Protein AF-A0A354X6S2-F1 (afdb_monomer)

Solvent-accessible surface area (backbone atoms only — not comparable to full-atom values): 15994 Å² total; per-residue (Å²): 137,86,86,86,84,87,82,72,89,49,52,69,56,69,65,67,57,92,84,69,100,72,86,66,90,86,22,60,66,44,79,46,76,52,73,51,75,28,93,69,65,55,68,32,12,41,44,41,68,44,35,38,34,39,37,37,29,44,67,74,41,79,64,48,75,52,40,43,50,40,36,46,33,33,47,71,42,62,22,89,64,51,45,64,41,78,39,42,39,40,35,42,32,57,55,31,50,85,44,101,66,80,46,77,32,92,62,76,42,66,80,50,67,50,52,92,94,54,75,92,58,54,53,58,94,88,62,53,79,57,59,90,89,60,73,65,76,44,72,53,67,52,72,86,76,67,61,80,44,81,46,72,67,90,52,69,46,74,29,24,29,43,32,48,34,36,58,40,24,76,80,71,48,54,40,44,34,31,3,35,57,44,46,13,26,78,88,65,46,73,56,85,63,89,53,49,39,68,70,33,29,81,53,51,24,70,80,90,47,85,17,43,68,64,29,24,68,67,87,40,67,85,40,28,18,27,36,26,65,86,87,52,63,62,61,59,68,43,43,41,29,35,36,46,73,50,81,41,60,34,18,31,37,36,45,23,42,47,70,66,83,97,56,84,15,44,48,22,39,36,37,28,36,69,29,74,59,84,80,53,85

pLDDT: mean 96.13, std 5.68, range [52.44, 98.88]

Nearest PDB structures (foldseek):
  6eon-assembly1_A  TM=9.916E-01  e=3.155E-43  Bacteroides thetaiotaomicron VPI-5482
  3d3a-assembly1_A  TM=9.266E-01  e=1.545E-11  Bacteroides thetaiotaomicron VPI-5482
  4e8c-assembly1_B  TM=9.414E-01  e=7.426E-07  Streptococcus pneumoniae TIGR4
  8fa5-assembly2_A  TM=9.449E-01  e=6.663E-07  Xanthomonas campestris pv. campestris
  8h25-assembly1_C  TM=8.983E-01  e=4.203E-06  Lacticaseibacillus casei

Sequence (281 aa):
GWEVFSFPVDYAFSKNKDYRKEANPEGHPAYYRGTFKLDETGDTFLDMSRWSKGMIWVNGKAIGRYWHIGPQQALYVPGCWLKKGGNEVIVLDLGGPEETRLKGLREPILNVLSLKGSAYAHRKTGENLDLSAENPAHTGSFNAGNGWQHVKFGKTQVIRYFCLESLNTHGGDPYASIAELELSGEDGKPVSRQHWKVVYADSEETNDANNIASNVFDLQESTFWHTGYSTIAPPHPHQIVIDLGEDKAIGGFSYLPRPEPGKPGMIKDYKLYVKKSPFKL

Structure (mmCIF, N/CA/C/O backbone):
data_AF-A0A354X6S2-F1
#
_entry.id   AF-A0A354X6S2-F1
#
loop_
_atom_site.group_PDB
_atom_site.id
_atom_site.type_symbol
_atom_site.label_atom_id
_atom_site.label_alt_id
_atom_site.label_comp_id
_atom_site.label_asym_id
_atom_site.label_entity_id
_atom_site.label_seq_id
_atom_site.pdbx_PDB_ins_code
_atom_site.Cartn_x
_atom_site.Cartn_y
_atom_site.Cartn_z
_atom_site.occupancy
_atom_site.B_iso_or_equiv
_atom_site.auth_seq_id
_atom_site.auth_comp_id
_atom_site.auth_asym_id
_atom_site.auth_atom_id
_atom_site.pdbx_PDB_model_num
ATOM 1 N N . GLY A 1 1 ? -21.673 8.176 -29.950 1.00 85.69 1 GLY A N 1
ATOM 2 C CA . GLY A 1 1 ? -21.172 6.790 -30.041 1.00 85.69 1 GLY A CA 1
ATOM 3 C C . GLY A 1 1 ? -19.756 6.755 -29.514 1.00 85.69 1 GLY A C 1
ATOM 4 O O . GLY A 1 1 ? -19.152 7.816 -29.431 1.00 85.69 1 GLY A O 1
ATOM 5 N N . TRP A 1 2 ? -19.256 5.582 -29.138 1.00 95.69 2 TRP A N 1
ATOM 6 C CA . TRP A 1 2 ? -17.871 5.411 -28.692 1.00 95.69 2 TRP A CA 1
ATOM 7 C C . TRP A 1 2 ? -17.020 4.829 -29.817 1.00 95.69 2 TRP A C 1
ATOM 9 O O . TRP A 1 2 ? -17.462 3.904 -30.496 1.00 95.69 2 TRP A O 1
ATOM 19 N N . GLU A 1 3 ? -15.801 5.340 -29.964 1.00 97.44 3 GLU A N 1
ATOM 20 C CA . GLU A 1 3 ? -14.725 4.686 -30.710 1.00 97.44 3 GLU A CA 1
ATOM 21 C C . GLU A 1 3 ? -13.760 4.052 -29.705 1.00 97.44 3 GLU A C 1
ATOM 23 O O . GLU A 1 3 ? -13.425 4.662 -28.687 1.00 97.44 3 GLU A O 1
ATOM 28 N N . VAL A 1 4 ? -13.347 2.809 -29.954 1.00 97.62 4 VAL A N 1
ATOM 29 C CA . VAL A 1 4 ? -12.559 2.013 -29.004 1.00 97.62 4 VAL A CA 1
ATOM 30 C C . VAL A 1 4 ? -11.285 1.530 -29.683 1.00 97.62 4 VAL A C 1
ATOM 32 O O . VAL A 1 4 ? -11.342 0.856 -30.709 1.00 97.62 4 VAL A O 1
ATOM 35 N N . PHE A 1 5 ? -10.138 1.840 -29.078 1.00 97.38 5 PHE A N 1
ATOM 36 C CA . PHE A 1 5 ? -8.815 1.480 -29.587 1.00 97.38 5 PHE A CA 1
ATOM 37 C C . PHE A 1 5 ? -8.101 0.557 -28.599 1.00 97.38 5 PHE A C 1
ATOM 39 O O . PHE A 1 5 ? -7.871 0.921 -27.446 1.00 97.38 5 PHE A O 1
ATOM 46 N N . SER A 1 6 ? -7.728 -0.641 -29.047 1.00 96.88 6 SER A N 1
ATOM 47 C CA . SER A 1 6 ? -6.948 -1.579 -28.237 1.00 96.88 6 SER A CA 1
ATOM 48 C C . SER A 1 6 ? -5.452 -1.291 -28.352 1.00 96.88 6 SER A C 1
ATOM 50 O O . SER A 1 6 ? -4.905 -1.222 -29.450 1.00 96.88 6 SER A O 1
ATOM 52 N N . PHE A 1 7 ? -4.780 -1.191 -27.206 1.00 96.50 7 PHE A N 1
ATOM 53 C CA . PHE A 1 7 ? -3.324 -1.073 -27.101 1.00 96.50 7 PHE A CA 1
ATOM 54 C C . PHE A 1 7 ? -2.764 -2.346 -26.450 1.00 96.50 7 PHE A C 1
ATOM 56 O O . P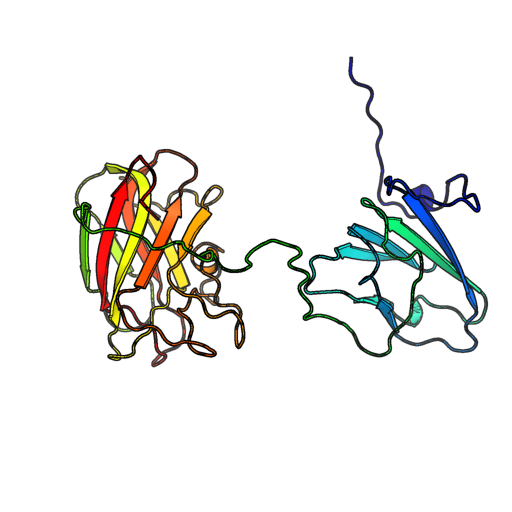HE A 1 7 ? -2.611 -2.387 -25.226 1.00 96.50 7 PHE A O 1
ATOM 63 N N . PRO A 1 8 ? -2.527 -3.419 -27.228 1.00 97.69 8 PRO A N 1
ATOM 64 C CA . PRO A 1 8 ? -2.007 -4.669 -26.691 1.00 97.69 8 PRO A CA 1
ATOM 65 C C . PRO A 1 8 ? -0.531 -4.536 -26.286 1.00 97.69 8 PRO A C 1
ATOM 67 O O . PRO A 1 8 ? 0.171 -3.615 -26.703 1.00 97.69 8 PRO A O 1
ATOM 70 N N . VAL A 1 9 ? -0.053 -5.476 -25.468 1.00 98.06 9 VAL A N 1
ATOM 71 C CA . VAL A 1 9 ? 1.307 -5.459 -24.887 1.00 98.06 9 VAL A CA 1
ATOM 72 C C . VAL A 1 9 ? 2.338 -6.228 -25.720 1.00 98.06 9 VAL A C 1
ATOM 74 O O . VAL A 1 9 ? 3.483 -6.414 -25.301 1.00 98.06 9 VAL A O 1
ATOM 77 N N . ASP A 1 10 ? 1.945 -6.702 -26.898 1.00 98.25 10 ASP A N 1
ATOM 78 C CA . ASP A 1 10 ? 2.821 -7.427 -27.804 1.00 98.25 10 ASP A CA 1
ATOM 79 C C . ASP A 1 10 ? 3.973 -6.542 -28.281 1.00 98.25 10 ASP A C 1
ATOM 81 O O . ASP A 1 10 ? 3.769 -5.442 -28.797 1.00 98.25 10 ASP A O 1
ATOM 85 N N . TYR A 1 11 ? 5.201 -7.062 -28.218 1.00 98.38 11 TYR A N 1
ATOM 86 C CA . TYR A 1 11 ? 6.363 -6.360 -28.767 1.00 98.38 11 TYR A CA 1
ATOM 87 C C . TYR A 1 11 ? 6.171 -6.000 -30.248 1.00 98.38 11 TYR A C 1
ATOM 89 O O . TYR A 1 11 ? 6.598 -4.932 -30.672 1.00 98.38 11 TYR A O 1
ATOM 97 N N . ALA A 1 12 ? 5.501 -6.851 -31.035 1.00 98.38 12 ALA A N 1
ATOM 98 C CA . ALA A 1 12 ? 5.204 -6.567 -32.439 1.00 98.38 12 ALA A CA 1
ATOM 99 C C . ALA A 1 12 ? 4.345 -5.303 -32.604 1.00 98.38 12 ALA A C 1
ATOM 101 O O . ALA A 1 12 ? 4.609 -4.502 -33.502 1.00 98.38 12 ALA A O 1
ATOM 102 N N . PHE A 1 13 ? 3.373 -5.087 -31.710 1.00 98.44 13 PHE A N 1
ATOM 103 C CA . PHE A 1 13 ? 2.582 -3.862 -31.687 1.00 98.44 13 PHE A CA 1
ATOM 104 C C . PHE A 1 13 ? 3.455 -2.666 -31.313 1.00 98.44 13 PHE A C 1
ATOM 106 O O . PHE A 1 13 ? 3.445 -1.669 -32.031 1.00 98.44 13 PHE A O 1
ATOM 113 N N . SER A 1 14 ? 4.248 -2.764 -30.243 1.00 97.69 14 SER A N 1
ATOM 114 C CA . SER A 1 14 ? 5.153 -1.688 -29.816 1.00 97.69 14 SER A CA 1
ATOM 115 C C . SER A 1 14 ? 6.162 -1.321 -30.907 1.00 97.69 14 SER A C 1
ATOM 117 O O . SER A 1 14 ? 6.380 -0.147 -31.164 1.00 97.69 14 SER A O 1
ATOM 119 N N . LYS A 1 15 ? 6.724 -2.314 -31.606 1.00 98.00 15 LYS A N 1
ATOM 120 C CA . LYS A 1 15 ? 7.699 -2.135 -32.689 1.00 98.00 15 LYS A CA 1
ATOM 121 C C . LYS A 1 15 ? 7.091 -1.518 -33.947 1.00 98.00 15 LYS A C 1
ATOM 123 O O . LYS A 1 15 ? 7.763 -0.745 -34.624 1.00 98.00 15 LYS A O 1
ATOM 128 N N . ASN A 1 16 ? 5.855 -1.880 -34.286 1.00 97.94 16 ASN A N 1
ATOM 129 C CA . ASN A 1 16 ? 5.168 -1.372 -35.469 1.00 97.94 16 ASN A CA 1
ATOM 130 C C . ASN A 1 16 ? 4.540 0.002 -35.180 1.00 97.94 16 ASN A C 1
ATOM 132 O O . ASN A 1 16 ? 3.330 0.134 -34.967 1.00 97.94 16 ASN A O 1
ATOM 136 N N . LYS A 1 17 ? 5.403 1.017 -35.104 1.00 97.25 17 LYS A N 1
ATOM 137 C CA . LYS A 1 17 ? 5.062 2.429 -34.917 1.00 97.25 17 LYS A CA 1
ATOM 138 C C . LYS A 1 17 ? 5.895 3.279 -35.870 1.00 97.25 17 LYS A C 1
ATOM 140 O O . LYS A 1 17 ? 7.012 2.908 -36.230 1.00 97.25 17 LYS A O 1
ATOM 145 N N .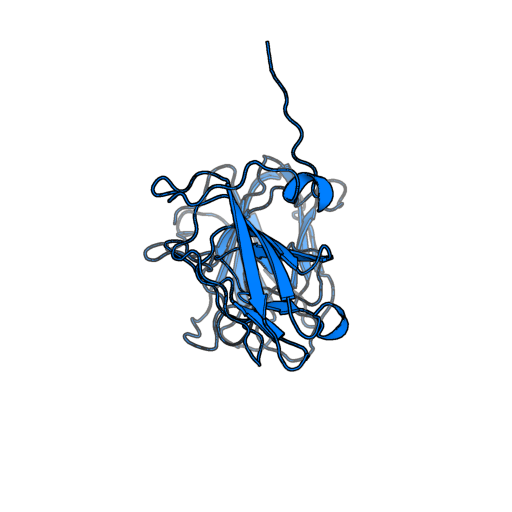 ASP A 1 18 ? 5.359 4.432 -36.244 1.00 97.25 18 ASP A N 1
ATOM 146 C CA . ASP A 1 18 ? 6.089 5.424 -37.029 1.00 97.25 18 ASP A CA 1
ATOM 147 C C . ASP A 1 18 ? 7.008 6.245 -36.111 1.00 97.25 18 ASP A C 1
ATOM 149 O O . ASP A 1 18 ? 6.651 7.318 -35.627 1.00 97.25 18 ASP A O 1
ATOM 153 N N . TYR A 1 19 ? 8.171 5.679 -35.782 1.00 97.56 19 TYR A N 1
ATOM 154 C CA . TYR A 1 19 ? 9.144 6.322 -34.901 1.00 97.56 19 TYR A CA 1
ATOM 155 C C . TYR A 1 19 ? 9.834 7.498 -35.587 1.00 97.56 19 TYR A C 1
ATOM 157 O O . TYR A 1 19 ? 10.489 7.338 -36.619 1.00 97.56 19 TYR A O 1
ATOM 165 N N . ARG A 1 20 ? 9.790 8.663 -34.939 1.00 96.12 20 ARG A N 1
ATOM 166 C CA . ARG A 1 20 ? 10.407 9.902 -35.420 1.00 96.12 20 ARG A CA 1
ATOM 167 C C . ARG A 1 20 ? 11.353 10.474 -34.370 1.00 96.12 20 ARG A C 1
ATOM 169 O O . ARG A 1 20 ? 11.206 10.225 -33.175 1.00 96.12 20 ARG A O 1
ATOM 176 N N . LYS A 1 21 ? 12.356 11.231 -34.821 1.00 95.00 21 LYS A N 1
ATOM 177 C CA . LYS A 1 21 ? 13.230 12.006 -33.929 1.00 95.00 21 LYS A CA 1
ATOM 178 C C . LYS A 1 21 ? 12.506 13.292 -33.545 1.00 95.00 21 LYS A C 1
ATOM 180 O O . LYS A 1 21 ? 12.686 14.314 -34.198 1.00 95.00 21 LYS A O 1
ATOM 185 N N . GLU A 1 22 ? 11.672 13.210 -32.521 1.00 91.88 22 GLU A N 1
ATOM 186 C CA . GLU A 1 22 ? 10.795 14.297 -32.095 1.00 91.88 22 GLU A CA 1
ATOM 187 C C . GLU A 1 22 ? 10.773 14.394 -30.566 1.00 91.88 22 GLU A C 1
ATOM 189 O O . GLU A 1 22 ? 10.899 13.385 -29.867 1.00 91.88 22 GLU A O 1
ATOM 194 N N . ALA A 1 23 ? 10.669 15.617 -30.048 1.00 90.00 23 ALA A N 1
ATOM 195 C CA . ALA A 1 23 ? 10.516 15.859 -28.619 1.00 90.00 23 ALA A CA 1
ATOM 196 C C . ALA A 1 23 ? 9.044 15.708 -28.208 1.00 90.00 23 ALA A C 1
ATOM 198 O O . ALA A 1 23 ? 8.147 15.995 -28.991 1.00 90.00 23 ALA A O 1
ATOM 199 N N . ASN A 1 24 ? 8.799 15.322 -26.957 1.00 92.56 24 ASN A N 1
ATOM 200 C CA .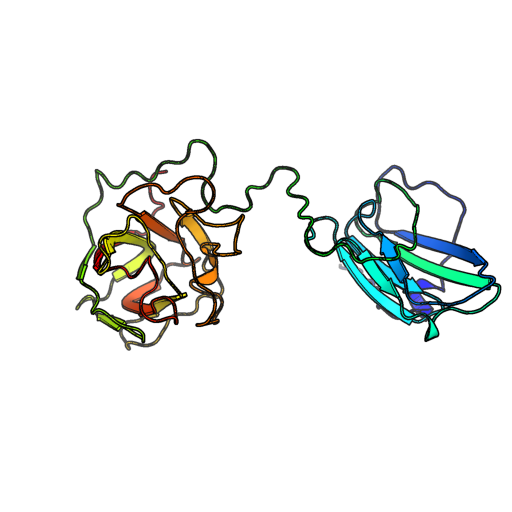 ASN A 1 24 ? 7.454 15.210 -26.385 1.00 92.56 24 ASN A CA 1
ATOM 201 C C . ASN A 1 24 ? 7.320 16.134 -25.157 1.00 92.56 24 ASN A C 1
ATOM 203 O O . ASN A 1 24 ? 7.266 15.642 -24.030 1.00 92.56 24 ASN A O 1
ATOM 207 N N . PRO A 1 25 ? 7.355 17.468 -25.343 1.0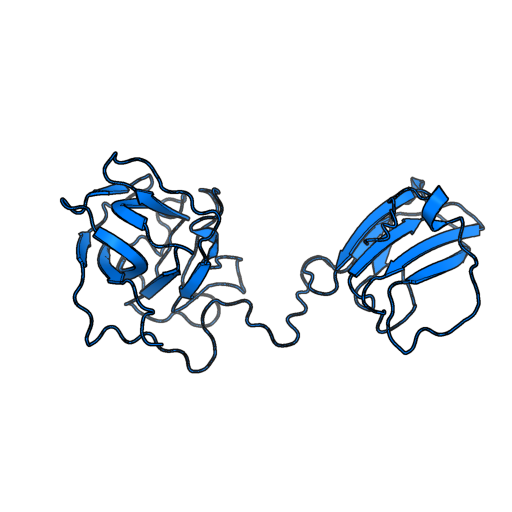0 89.62 25 PRO A N 1
ATOM 208 C CA . PRO A 1 25 ? 7.379 18.425 -24.233 1.00 89.62 25 PRO A CA 1
ATOM 209 C C . PRO A 1 25 ? 6.085 18.430 -23.409 1.00 89.62 25 PRO A C 1
ATOM 211 O O . PRO A 1 25 ? 6.106 18.820 -22.247 1.00 89.62 25 PRO A O 1
ATOM 214 N N . GLU A 1 26 ? 4.973 17.990 -23.999 1.00 92.12 26 GLU A N 1
ATOM 215 C CA . GLU A 1 26 ? 3.664 17.919 -23.340 1.00 92.12 26 GLU A CA 1
ATOM 216 C C . GLU A 1 26 ? 3.466 16.623 -22.535 1.00 92.12 26 GLU A C 1
ATOM 218 O O . GLU A 1 26 ? 2.476 16.493 -21.822 1.00 92.12 26 GLU A O 1
ATOM 223 N N . GLY A 1 27 ? 4.404 15.670 -22.614 1.00 91.75 27 GLY A N 1
ATOM 224 C CA . GLY A 1 27 ? 4.372 14.451 -21.803 1.00 91.75 27 GLY A CA 1
ATOM 225 C C . GLY A 1 27 ? 3.254 13.471 -22.172 1.00 91.75 27 GLY A C 1
ATOM 226 O O . GLY A 1 27 ? 2.809 12.700 -21.323 1.00 91.75 27 GLY A O 1
ATOM 227 N N . HIS A 1 28 ? 2.797 13.474 -23.428 1.00 95.50 28 HIS A N 1
ATOM 228 C CA . HIS A 1 28 ? 1.774 12.531 -23.895 1.00 95.50 28 HIS A CA 1
ATOM 229 C C . HIS A 1 28 ? 2.259 11.077 -23.820 1.00 95.50 28 HIS A C 1
ATOM 231 O O . HIS A 1 28 ? 3.460 10.835 -23.973 1.00 95.50 28 HIS A O 1
ATOM 237 N N . PRO A 1 29 ? 1.357 10.086 -23.673 1.00 97.75 29 PRO A N 1
ATOM 238 C CA . PRO A 1 29 ? 1.728 8.680 -23.775 1.00 97.75 29 PRO A CA 1
ATOM 239 C C . PRO A 1 29 ? 2.448 8.379 -25.097 1.00 97.75 29 PRO A C 1
ATOM 241 O O . PRO A 1 29 ? 1.897 8.607 -26.175 1.00 97.75 29 PRO A O 1
ATOM 244 N N . ALA A 1 30 ? 3.667 7.845 -25.028 1.00 97.56 30 ALA A N 1
ATOM 245 C CA . ALA A 1 30 ? 4.507 7.639 -26.205 1.00 97.56 30 ALA A CA 1
ATOM 246 C C . ALA A 1 30 ? 5.369 6.375 -26.113 1.00 97.56 30 ALA A C 1
ATOM 248 O O . ALA A 1 30 ? 5.742 5.906 -25.035 1.00 97.56 30 ALA A O 1
ATOM 249 N N . TYR A 1 31 ? 5.719 5.840 -27.286 1.00 98.44 31 TYR A N 1
ATOM 250 C CA . TYR A 1 31 ? 6.750 4.817 -27.421 1.00 98.44 31 TYR A CA 1
ATOM 251 C C . TYR A 1 31 ? 8.083 5.485 -27.762 1.00 98.44 31 TYR A C 1
ATOM 253 O O . TYR A 1 31 ? 8.216 6.131 -28.798 1.00 98.44 31 TYR A O 1
ATOM 261 N N . TYR A 1 32 ? 9.094 5.258 -26.935 1.00 98.38 32 TYR A N 1
ATOM 262 C CA . TYR A 1 32 ? 10.472 5.677 -27.160 1.00 98.38 32 TYR A CA 1
ATOM 263 C C . TYR A 1 32 ? 11.285 4.479 -27.642 1.00 98.38 32 TYR A C 1
ATOM 265 O O . TYR A 1 32 ? 11.146 3.382 -27.105 1.00 98.38 32 TYR A O 1
ATOM 273 N N . ARG A 1 33 ? 12.142 4.667 -28.649 1.00 98.25 33 ARG A N 1
ATOM 274 C CA . ARG A 1 33 ? 12.992 3.603 -29.200 1.00 98.25 33 ARG A CA 1
ATOM 275 C C . ARG A 1 33 ? 14.444 4.044 -29.258 1.00 98.25 33 ARG A C 1
ATOM 277 O O . ARG A 1 33 ? 14.749 5.137 -29.724 1.00 98.25 33 ARG A O 1
ATOM 284 N N . GLY A 1 34 ? 15.336 3.160 -28.827 1.00 97.38 34 GLY A N 1
ATOM 285 C CA . GLY A 1 34 ? 16.777 3.371 -28.852 1.00 97.38 34 GLY A CA 1
ATOM 286 C C . GLY A 1 34 ? 17.531 2.119 -29.278 1.00 97.38 34 GLY A C 1
ATOM 287 O O . GLY A 1 34 ? 17.027 0.999 -29.190 1.00 97.38 34 GLY A O 1
ATOM 288 N N . THR A 1 35 ? 18.767 2.312 -29.730 1.00 98.06 35 THR A N 1
ATOM 289 C CA . THR A 1 35 ? 19.702 1.222 -30.019 1.00 98.06 35 THR A CA 1
ATOM 290 C C . THR A 1 35 ? 21.056 1.516 -29.402 1.00 98.06 35 THR A C 1
ATOM 292 O O . THR A 1 35 ? 21.489 2.667 -29.399 1.00 98.06 35 THR A O 1
ATOM 295 N N . PHE A 1 36 ? 21.748 0.484 -28.935 1.00 97.88 36 PHE A N 1
ATOM 296 C CA . PHE A 1 36 ? 23.073 0.601 -28.326 1.00 97.88 36 PHE A CA 1
ATOM 297 C C . PHE A 1 36 ? 23.956 -0.584 -28.722 1.00 97.88 36 PHE A C 1
ATOM 299 O O . PHE A 1 36 ? 23.455 -1.616 -29.176 1.00 97.88 36 PHE A O 1
ATOM 306 N N . LYS A 1 37 ? 25.276 -0.426 -28.590 1.00 98.44 37 LYS A N 1
ATOM 307 C CA . LYS A 1 37 ? 26.251 -1.489 -28.862 1.00 98.44 37 LYS A CA 1
ATOM 308 C C . LYS A 1 37 ? 26.864 -2.003 -27.565 1.00 98.44 37 LYS A C 1
ATOM 310 O O . LYS A 1 37 ? 27.097 -1.214 -26.656 1.00 98.44 37 LYS A O 1
ATOM 315 N N . LEU A 1 38 ? 27.121 -3.305 -27.515 1.00 98.31 38 LEU A N 1
ATOM 316 C CA . LEU A 1 38 ? 27.831 -3.967 -26.424 1.00 98.31 38 LEU A CA 1
ATOM 317 C C . LEU A 1 38 ? 28.975 -4.815 -26.978 1.00 98.31 38 LEU A C 1
ATOM 319 O O . LEU A 1 38 ? 28.753 -5.617 -27.884 1.00 98.31 38 LEU A O 1
ATOM 323 N N . ASP A 1 39 ? 30.167 -4.692 -26.406 1.00 98.12 39 ASP A N 1
ATOM 324 C CA . ASP A 1 39 ? 31.293 -5.583 -26.727 1.00 98.12 39 ASP A CA 1
ATOM 325 C C . ASP A 1 39 ? 31.217 -6.889 -25.915 1.00 98.12 39 ASP A C 1
ATOM 327 O O . ASP A 1 39 ? 31.597 -7.968 -26.382 1.00 98.12 39 ASP A O 1
ATOM 331 N N . GLU A 1 40 ? 30.620 -6.805 -24.725 1.00 97.56 40 GLU A N 1
ATOM 332 C CA . GLU A 1 40 ? 30.393 -7.909 -23.800 1.00 97.56 40 GLU A CA 1
ATOM 333 C C . GLU A 1 40 ? 28.978 -7.857 -23.223 1.00 97.56 40 GLU A C 1
ATOM 335 O O . GLU A 1 40 ? 28.371 -6.794 -23.091 1.00 97.56 40 GLU A O 1
ATOM 340 N N . THR A 1 41 ? 28.440 -9.028 -22.895 1.00 98.12 41 THR A N 1
ATOM 341 C CA . THR A 1 41 ? 27.108 -9.180 -22.305 1.00 98.12 41 THR A CA 1
ATOM 342 C C . THR A 1 41 ? 27.231 -9.575 -20.846 1.00 98.12 41 THR A C 1
ATOM 344 O O . THR A 1 41 ? 28.089 -10.378 -20.488 1.00 98.12 41 THR A O 1
ATOM 347 N N . GLY A 1 42 ? 26.313 -9.084 -20.031 1.00 98.19 42 GLY A N 1
ATOM 348 C CA . GLY A 1 42 ? 26.168 -9.457 -18.635 1.00 98.19 42 GLY A CA 1
ATOM 349 C C . GLY A 1 42 ? 24.848 -8.924 -18.106 1.00 98.19 42 GLY A C 1
ATOM 350 O O . GLY A 1 42 ? 24.184 -8.126 -18.772 1.00 98.19 42 GLY A O 1
ATOM 351 N N . ASP A 1 43 ? 24.468 -9.392 -16.929 1.00 98.81 43 ASP A N 1
ATOM 352 C CA . ASP A 1 43 ? 23.295 -8.888 -16.230 1.00 98.81 43 ASP A CA 1
ATOM 353 C C . ASP A 1 43 ? 23.441 -7.392 -15.932 1.00 98.81 43 ASP A C 1
ATOM 355 O O . ASP A 1 43 ? 24.530 -6.890 -15.640 1.00 98.81 43 ASP A O 1
ATOM 359 N N . THR A 1 44 ? 22.330 -6.666 -16.010 1.00 98.75 44 THR A N 1
ATOM 360 C CA . THR A 1 44 ? 22.285 -5.242 -15.671 1.00 98.75 44 THR A CA 1
ATOM 361 C C . THR A 1 44 ? 20.916 -4.866 -15.122 1.00 98.75 44 THR A C 1
ATOM 363 O O . THR A 1 44 ? 19.959 -5.634 -15.219 1.00 98.75 44 THR A O 1
ATOM 366 N N . PHE A 1 45 ? 20.806 -3.665 -14.566 1.00 98.81 45 PHE A N 1
ATOM 367 C CA . PHE A 1 45 ? 19.541 -3.089 -14.131 1.00 98.81 45 PHE A CA 1
ATOM 368 C C . PHE A 1 45 ? 19.308 -1.773 -14.866 1.00 98.81 45 PHE A C 1
ATOM 370 O O . PHE A 1 45 ? 20.108 -0.850 -14.743 1.00 98.81 45 PHE A O 1
ATOM 377 N N . LEU A 1 46 ? 18.244 -1.673 -15.658 1.00 98.50 46 LEU A N 1
ATOM 378 C CA . LEU A 1 46 ? 17.899 -0.432 -16.345 1.00 98.50 46 LEU A CA 1
ATOM 379 C C . LEU A 1 46 ? 17.275 0.547 -15.358 1.00 98.50 46 LEU A C 1
ATOM 381 O O . LEU A 1 46 ? 16.225 0.260 -14.789 1.00 98.50 46 LEU A O 1
ATOM 385 N N . ASP A 1 47 ? 17.935 1.685 -15.171 1.00 98.19 47 ASP A N 1
ATOM 386 C CA . ASP A 1 47 ? 17.472 2.789 -14.335 1.00 98.19 47 ASP A CA 1
ATOM 387 C C . ASP A 1 47 ? 16.254 3.477 -14.967 1.00 98.19 47 ASP A C 1
ATOM 389 O O . ASP A 1 47 ? 16.346 4.055 -16.055 1.00 98.19 47 ASP A O 1
ATOM 393 N N . MET A 1 48 ? 15.120 3.400 -14.270 1.00 97.75 48 MET A N 1
ATOM 394 C CA . MET A 1 48 ? 13.836 3.974 -14.666 1.00 97.75 48 MET A CA 1
ATOM 395 C C . MET A 1 48 ? 13.458 5.196 -13.815 1.00 97.75 48 MET A C 1
ATOM 397 O O . MET A 1 48 ? 12.363 5.724 -13.986 1.00 97.75 48 MET A O 1
ATOM 401 N N . SER A 1 49 ? 14.341 5.676 -12.929 1.00 95.06 49 SER A N 1
ATOM 402 C CA . SER A 1 49 ? 14.044 6.744 -11.954 1.00 95.06 49 SER A CA 1
ATOM 403 C C . SER A 1 49 ? 13.668 8.095 -12.574 1.00 95.06 49 SER A C 1
ATOM 405 O O . SER A 1 49 ? 13.026 8.920 -11.928 1.00 95.06 49 SER A O 1
ATOM 407 N N . ARG A 1 50 ? 14.054 8.323 -13.836 1.00 94.88 50 ARG A N 1
ATOM 408 C CA . ARG A 1 50 ? 13.734 9.531 -14.620 1.00 94.88 50 ARG A CA 1
ATOM 409 C C . ARG A 1 50 ? 12.574 9.326 -15.599 1.00 94.88 50 ARG A C 1
ATOM 411 O O . ARG A 1 50 ? 12.258 10.232 -16.365 1.00 94.88 50 ARG A O 1
ATOM 418 N N . TRP A 1 51 ? 11.950 8.152 -15.592 1.00 96.62 51 TRP A N 1
ATOM 419 C CA . TRP A 1 51 ? 10.779 7.815 -16.406 1.00 96.62 51 TRP A CA 1
ATOM 420 C C . TRP A 1 51 ? 9.507 7.870 -15.557 1.00 96.62 51 TRP A C 1
ATOM 422 O O . TRP A 1 51 ? 9.588 7.836 -14.336 1.00 96.62 51 TRP A O 1
ATOM 432 N N . SER A 1 52 ? 8.321 7.952 -16.169 1.00 95.62 52 SER A N 1
ATOM 433 C CA . SER A 1 52 ? 7.071 8.153 -15.425 1.00 95.62 52 SER A CA 1
ATOM 434 C C . SER A 1 52 ? 6.432 6.834 -14.961 1.00 95.62 52 SER A C 1
ATOM 436 O O . SER A 1 52 ? 6.543 6.448 -13.797 1.00 95.62 52 SER A O 1
ATOM 438 N N . LYS A 1 53 ? 5.724 6.138 -15.848 1.00 97.44 53 LYS A N 1
ATOM 439 C CA . LYS A 1 53 ? 5.012 4.879 -15.622 1.00 97.44 53 LYS A CA 1
ATOM 440 C C . LYS A 1 53 ? 4.844 4.180 -16.955 1.00 97.44 53 LYS A C 1
ATOM 442 O O . LYS A 1 53 ? 4.388 4.795 -17.917 1.00 97.44 53 LYS A O 1
ATOM 447 N N . GLY A 1 54 ? 5.127 2.885 -17.003 1.00 98.31 54 GLY A N 1
ATOM 448 C CA . GLY A 1 54 ? 5.152 2.225 -18.294 1.00 98.31 54 GLY A CA 1
ATOM 449 C C . GLY A 1 54 ? 5.606 0.781 -18.288 1.00 98.31 54 GLY A C 1
ATOM 450 O O . GLY A 1 54 ? 5.504 0.077 -17.281 1.00 98.31 54 GLY A O 1
ATOM 451 N N . MET A 1 55 ? 6.088 0.345 -19.449 1.00 98.62 55 MET A N 1
ATOM 452 C CA . MET A 1 55 ? 6.719 -0.957 -19.654 1.00 98.62 55 MET A CA 1
ATOM 453 C C . MET A 1 55 ? 7.836 -0.869 -20.694 1.00 98.62 55 MET A C 1
ATOM 455 O O . MET A 1 55 ? 7.829 0.013 -21.553 1.00 98.62 55 MET A O 1
ATOM 459 N N . ILE A 1 56 ? 8.798 -1.783 -20.609 1.00 98.69 56 ILE A N 1
ATOM 460 C CA . ILE A 1 56 ? 10.001 -1.771 -21.445 1.00 98.69 56 ILE A CA 1
ATOM 461 C C . ILE A 1 56 ? 10.261 -3.133 -22.080 1.00 98.69 56 ILE A C 1
ATOM 463 O O . ILE A 1 56 ? 10.053 -4.182 -21.465 1.00 98.69 56 ILE A O 1
ATOM 467 N N . TRP A 1 57 ? 10.748 -3.101 -23.318 1.00 98.88 57 TRP A N 1
ATOM 468 C CA . TRP A 1 57 ? 11.229 -4.260 -24.052 1.00 98.88 57 TRP A CA 1
ATOM 469 C C . TRP A 1 57 ? 12.696 -4.080 -24.416 1.00 98.88 57 TRP A C 1
ATOM 471 O O . TRP A 1 57 ? 13.088 -3.025 -24.911 1.00 98.88 57 TRP A O 1
ATOM 481 N N . VAL A 1 58 ? 13.489 -5.136 -24.249 1.00 98.81 58 VAL A N 1
ATOM 482 C CA . VAL A 1 58 ? 14.886 -5.197 -24.699 1.00 98.81 58 VAL A CA 1
ATOM 483 C C . VAL A 1 58 ? 15.020 -6.366 -25.660 1.00 98.81 58 VAL A C 1
ATOM 485 O O . VAL A 1 58 ? 14.668 -7.494 -25.322 1.00 98.81 58 VAL A O 1
ATOM 488 N N . ASN A 1 59 ? 15.483 -6.105 -26.884 1.00 98.69 59 ASN A N 1
ATOM 489 C CA . ASN A 1 59 ? 15.620 -7.118 -27.940 1.00 98.69 59 ASN A CA 1
ATOM 490 C C . ASN A 1 59 ? 14.351 -7.976 -28.152 1.00 98.69 59 ASN A C 1
ATOM 492 O O . ASN A 1 59 ? 14.429 -9.179 -28.403 1.00 98.69 59 ASN A O 1
ATOM 496 N N . GLY A 1 60 ? 13.172 -7.362 -28.029 1.00 98.50 60 GLY A N 1
ATOM 497 C CA . GLY A 1 60 ? 11.878 -8.036 -28.159 1.00 98.50 60 GLY A CA 1
ATOM 498 C C . GLY A 1 60 ? 11.381 -8.776 -26.916 1.00 98.50 60 GLY A C 1
ATOM 499 O O . GLY A 1 60 ? 10.272 -9.305 -26.934 1.00 98.50 60 GLY A O 1
ATOM 500 N N . LYS A 1 61 ? 12.157 -8.808 -25.828 1.00 98.81 61 LYS A N 1
ATOM 501 C CA . LYS A 1 61 ? 11.759 -9.401 -24.546 1.00 98.81 61 LYS A CA 1
ATOM 502 C C . LYS A 1 61 ? 11.089 -8.347 -23.679 1.00 98.81 61 LYS A C 1
ATOM 504 O O . LYS A 1 61 ? 11.692 -7.309 -23.427 1.00 98.81 61 LYS A O 1
ATOM 509 N N . ALA A 1 62 ? 9.860 -8.606 -23.240 1.00 98.69 62 ALA A N 1
ATOM 510 C CA . ALA A 1 62 ? 9.172 -7.753 -22.276 1.00 98.69 62 ALA A CA 1
ATOM 511 C C . ALA A 1 62 ? 9.863 -7.890 -20.913 1.00 98.69 62 ALA A C 1
ATOM 513 O O . ALA A 1 62 ? 9.853 -8.970 -20.329 1.00 98.69 62 ALA A O 1
ATOM 514 N N . ILE A 1 63 ? 10.487 -6.815 -20.436 1.00 98.69 63 ILE A N 1
ATOM 515 C CA . ILE A 1 63 ? 11.244 -6.819 -19.179 1.00 98.69 63 ILE A CA 1
ATOM 516 C C . ILE A 1 63 ? 10.310 -6.668 -17.980 1.00 98.69 63 ILE A C 1
ATOM 518 O O . ILE A 1 63 ? 10.502 -7.315 -16.957 1.00 98.69 63 ILE A O 1
ATOM 522 N N . GLY A 1 64 ? 9.286 -5.822 -18.099 1.00 98.50 64 GLY A N 1
ATOM 523 C CA . GLY A 1 64 ? 8.337 -5.587 -17.018 1.00 98.50 64 GLY A CA 1
ATOM 524 C C . GLY A 1 64 ? 7.784 -4.171 -16.997 1.00 98.50 64 GLY A C 1
ATOM 525 O O . GLY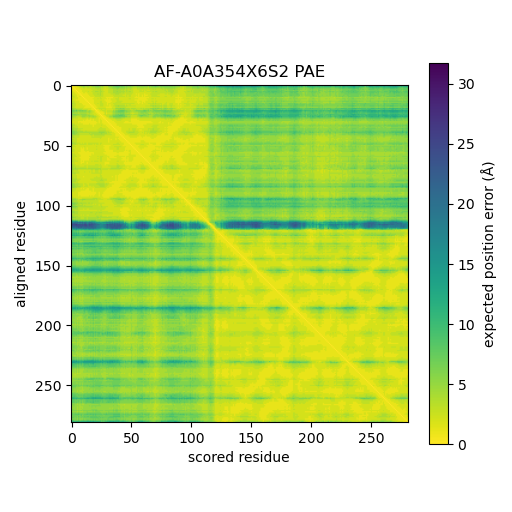 A 1 64 ? 7.986 -3.385 -17.928 1.00 98.50 64 GLY A O 1
ATOM 526 N N . ARG A 1 65 ? 7.055 -3.873 -15.919 1.00 98.62 65 ARG A N 1
ATOM 527 C CA . ARG A 1 65 ? 6.464 -2.561 -15.638 1.00 98.62 65 ARG A CA 1
ATOM 528 C C . ARG A 1 65 ? 7.404 -1.739 -14.766 1.00 98.62 65 ARG A C 1
ATOM 530 O O . ARG A 1 65 ? 8.083 -2.301 -13.918 1.00 98.62 65 ARG A O 1
ATOM 537 N N . TYR A 1 66 ? 7.373 -0.424 -14.921 1.00 98.00 66 TYR A N 1
ATOM 538 C CA . TYR A 1 66 ? 8.025 0.515 -14.006 1.00 98.00 66 TYR A CA 1
ATOM 539 C C . TYR A 1 66 ? 7.051 1.621 -13.604 1.00 98.00 66 TYR A C 1
ATOM 541 O O . TYR A 1 66 ? 6.077 1.898 -14.317 1.00 98.00 66 TYR A O 1
ATOM 549 N N . TRP A 1 67 ? 7.323 2.259 -12.468 1.00 96.06 67 TRP A N 1
ATOM 550 C CA . TRP A 1 67 ? 6.592 3.430 -12.005 1.00 96.06 67 TRP A CA 1
ATOM 551 C C . TRP A 1 67 ? 7.474 4.253 -11.061 1.00 96.06 67 TRP A C 1
ATOM 553 O O . TRP A 1 67 ? 7.969 3.723 -10.072 1.00 96.06 67 TRP A O 1
ATOM 563 N N . HIS A 1 68 ? 7.630 5.546 -11.343 1.00 92.75 68 HIS A N 1
ATOM 564 C CA . HIS A 1 68 ? 8.477 6.471 -10.584 1.00 92.75 68 HIS A CA 1
ATOM 565 C C . HIS A 1 68 ? 8.175 6.541 -9.081 1.00 92.75 68 HIS A C 1
ATOM 567 O O . HIS A 1 68 ? 9.048 6.941 -8.315 1.00 92.75 68 HIS A O 1
ATOM 573 N N . ILE A 1 69 ? 6.968 6.163 -8.639 1.00 91.56 69 ILE A N 1
ATOM 574 C CA . ILE A 1 69 ? 6.608 6.170 -7.212 1.00 91.56 69 ILE A CA 1
ATOM 575 C C . ILE A 1 69 ? 7.431 5.163 -6.396 1.00 91.56 69 ILE A C 1
ATOM 577 O O . ILE A 1 69 ? 7.608 5.365 -5.198 1.00 91.56 69 ILE A O 1
ATOM 581 N N . GLY A 1 70 ? 7.990 4.129 -7.036 1.00 92.75 70 GLY A N 1
ATOM 582 C CA . GLY A 1 70 ? 8.817 3.119 -6.383 1.00 92.75 70 GLY A CA 1
ATOM 583 C C . GLY A 1 70 ? 8.019 2.031 -5.643 1.00 92.75 70 GLY A C 1
ATOM 584 O O . GLY A 1 70 ? 6.842 1.821 -5.944 1.00 92.75 70 GLY A O 1
ATOM 585 N N . PRO A 1 71 ? 8.660 1.292 -4.712 1.00 94.06 71 PRO A N 1
ATOM 586 C CA . PRO A 1 71 ? 10.041 1.486 -4.245 1.00 94.06 71 PRO A CA 1
ATOM 587 C C . PRO A 1 71 ? 11.107 0.998 -5.248 1.00 94.06 71 PRO A C 1
ATOM 589 O O . PRO A 1 71 ? 12.266 1.408 -5.181 1.00 94.06 71 PRO A O 1
ATOM 592 N N . GLN A 1 72 ? 10.716 0.165 -6.216 1.00 97.75 72 GLN A N 1
ATOM 593 C CA . GLN A 1 72 ? 11.582 -0.276 -7.306 1.00 97.75 72 GLN A CA 1
ATOM 594 C C . GLN A 1 72 ? 11.788 0.835 -8.343 1.00 97.75 72 GLN A C 1
ATOM 596 O O . GLN A 1 72 ? 10.828 1.312 -8.941 1.00 97.75 72 GLN A O 1
ATOM 601 N N . GLN A 1 73 ? 13.048 1.182 -8.613 1.00 97.62 73 GLN A N 1
ATOM 602 C CA . GLN A 1 73 ? 13.441 2.186 -9.612 1.00 97.62 73 GLN A CA 1
ATOM 603 C C . GLN A 1 73 ? 14.317 1.620 -10.736 1.00 97.62 73 GLN A C 1
ATOM 605 O O . GLN A 1 73 ? 14.552 2.308 -11.725 1.00 97.62 73 GLN A O 1
ATOM 610 N N . ALA A 1 74 ? 14.793 0.375 -10.621 1.00 98.25 74 ALA A N 1
ATOM 611 C CA . ALA A 1 74 ? 15.571 -0.272 -11.673 1.00 98.25 74 ALA A CA 1
ATOM 612 C C . ALA A 1 74 ? 14.996 -1.642 -12.062 1.00 98.25 74 ALA A C 1
ATOM 614 O O . ALA A 1 74 ? 14.576 -2.429 -11.209 1.00 98.25 74 ALA A O 1
ATOM 615 N N . LEU A 1 75 ? 14.986 -1.936 -13.363 1.00 98.75 75 LEU A N 1
ATOM 616 C CA . LEU A 1 75 ? 14.486 -3.194 -13.915 1.00 98.75 75 LEU A CA 1
ATOM 617 C C . LEU A 1 75 ? 15.630 -4.129 -14.288 1.00 98.75 75 LEU A C 1
ATOM 619 O O . LEU A 1 75 ? 16.488 -3.771 -15.091 1.00 98.75 75 LEU A O 1
ATOM 623 N N . TYR A 1 76 ? 15.619 -5.341 -13.738 1.00 98.81 76 TYR A N 1
ATOM 624 C CA . TYR A 1 76 ? 16.589 -6.379 -14.074 1.00 98.81 76 TYR A CA 1
ATOM 625 C C . TYR A 1 76 ? 16.481 -6.785 -15.549 1.00 98.81 76 TYR A C 1
ATOM 627 O O . TYR A 1 76 ? 15.402 -7.115 -16.038 1.00 98.81 76 TYR A O 1
ATOM 635 N N . VAL A 1 77 ? 17.615 -6.781 -16.246 1.00 98.75 77 VAL A N 1
ATOM 636 C CA . VAL A 1 77 ? 17.757 -7.268 -17.617 1.00 98.75 77 VAL A CA 1
ATOM 637 C C . VAL A 1 77 ? 18.764 -8.417 -17.610 1.00 98.75 77 VAL A C 1
ATOM 639 O O . VAL A 1 77 ? 19.959 -8.172 -17.418 1.00 98.75 77 VAL A O 1
ATOM 642 N N . PRO A 1 78 ? 18.304 -9.659 -17.849 1.00 98.75 78 PRO A N 1
ATOM 643 C CA . PRO A 1 78 ? 19.187 -10.809 -17.962 1.00 98.75 78 PRO A CA 1
ATOM 644 C C . PRO A 1 78 ? 20.186 -10.633 -19.107 1.00 98.75 78 PRO A C 1
ATOM 646 O O . PRO A 1 78 ? 19.806 -10.333 -20.244 1.00 98.75 78 PRO A O 1
ATOM 649 N N . GLY A 1 79 ? 21.461 -10.902 -18.847 1.00 98.56 79 GLY A N 1
ATOM 650 C CA . GLY A 1 79 ? 22.530 -10.822 -19.837 1.00 98.56 79 GLY A CA 1
ATOM 651 C C . GLY A 1 79 ? 22.312 -11.764 -21.020 1.00 98.56 79 GLY A C 1
ATOM 652 O O . GLY A 1 79 ? 22.695 -11.439 -22.140 1.00 98.56 79 GLY A O 1
ATOM 653 N N . CYS A 1 80 ? 21.611 -12.885 -20.813 1.00 98.38 80 CYS A N 1
ATOM 654 C CA . CYS A 1 80 ? 21.233 -13.821 -21.875 1.00 98.38 80 CYS A CA 1
ATOM 655 C C . CYS A 1 80 ? 20.204 -13.254 -22.874 1.00 98.38 80 CYS A C 1
ATOM 657 O O . CYS A 1 80 ? 19.989 -13.843 -23.934 1.00 98.38 80 CYS A O 1
ATOM 659 N N . TRP A 1 81 ? 19.562 -12.121 -22.564 1.00 98.69 81 TRP A N 1
ATOM 660 C CA . TRP A 1 81 ? 18.685 -11.388 -23.488 1.00 98.69 81 TRP A CA 1
ATOM 661 C C . TRP A 1 81 ? 19.399 -10.233 -24.197 1.00 98.69 81 TRP A C 1
ATOM 663 O O . TRP A 1 81 ? 18.833 -9.622 -25.109 1.00 98.69 81 TRP A O 1
ATOM 673 N N . LEU A 1 82 ? 20.644 -9.950 -23.815 1.00 98.75 82 LEU A N 1
ATOM 674 C CA . LEU A 1 82 ? 21.533 -9.023 -24.497 1.00 98.75 82 LEU A CA 1
ATOM 675 C C . LEU A 1 82 ? 22.385 -9.762 -25.529 1.00 98.75 82 LEU A C 1
ATOM 677 O O . LEU A 1 82 ? 22.547 -10.981 -25.500 1.00 98.75 82 LEU A O 1
ATOM 681 N N . LYS A 1 83 ? 22.923 -9.007 -26.484 1.00 98.44 83 LYS A N 1
ATOM 682 C CA . LYS A 1 83 ? 23.768 -9.532 -27.559 1.00 98.44 83 LYS A CA 1
ATOM 683 C C . LYS A 1 83 ? 25.037 -8.702 -27.662 1.00 98.44 83 LYS A C 1
ATOM 685 O O . LYS A 1 83 ? 24.983 -7.484 -27.496 1.00 98.44 83 LYS A O 1
ATOM 690 N N . LYS A 1 84 ? 26.153 -9.334 -28.031 1.00 98.31 84 LYS A N 1
ATOM 691 C CA . LYS A 1 84 ? 27.304 -8.593 -28.563 1.00 98.31 84 LYS A CA 1
ATOM 692 C C . LYS A 1 84 ? 26.886 -7.861 -29.844 1.00 98.31 84 LYS A C 1
ATOM 694 O O . LYS A 1 84 ? 26.105 -8.384 -30.641 1.00 98.31 84 LYS A O 1
ATOM 699 N N . GLY A 1 85 ? 27.385 -6.650 -30.045 1.00 98.38 85 GLY A N 1
ATOM 700 C CA . GLY A 1 85 ? 26.959 -5.763 -31.121 1.00 98.38 85 GLY A CA 1
ATOM 701 C C . GLY A 1 85 ? 25.637 -5.053 -30.812 1.00 98.38 85 GLY A C 1
ATOM 702 O O . GLY A 1 85 ? 25.445 -4.536 -29.715 1.00 98.38 85 GLY A O 1
ATOM 703 N N . GLY A 1 86 ? 24.755 -4.952 -31.811 1.00 98.44 86 GLY A N 1
ATOM 704 C CA . GLY A 1 86 ? 23.553 -4.115 -31.756 1.00 98.44 86 GLY A CA 1
ATOM 705 C C . GLY A 1 86 ? 22.418 -4.685 -30.898 1.00 98.44 86 GLY A C 1
ATOM 706 O O . GLY A 1 86 ? 21.940 -5.801 -31.125 1.00 98.44 86 GLY A O 1
ATOM 707 N N . ASN A 1 87 ? 21.933 -3.863 -29.972 1.00 98.81 87 ASN A N 1
ATOM 708 C CA . ASN A 1 87 ? 20.776 -4.113 -29.123 1.00 98.81 87 ASN A CA 1
ATOM 709 C C . ASN A 1 87 ? 19.711 -3.036 -29.347 1.00 98.81 87 ASN A C 1
ATOM 711 O O . ASN A 1 87 ? 20.028 -1.905 -29.721 1.00 98.81 87 ASN A O 1
ATOM 715 N N . GLU A 1 88 ? 18.453 -3.388 -29.106 1.00 98.75 88 GLU A N 1
ATOM 716 C CA . GLU A 1 88 ? 17.305 -2.485 -29.184 1.00 98.75 88 GLU A CA 1
ATOM 717 C C . GLU A 1 88 ? 16.613 -2.390 -27.828 1.00 98.75 88 GLU A C 1
ATOM 719 O O . GLU A 1 88 ? 16.469 -3.392 -27.124 1.00 98.75 88 GLU A O 1
ATOM 724 N N . VAL A 1 89 ? 16.130 -1.193 -27.516 1.00 98.62 89 VAL A N 1
ATOM 725 C CA . VAL A 1 89 ? 15.209 -0.943 -26.416 1.00 98.62 89 VAL A CA 1
ATOM 726 C C . VAL A 1 89 ? 13.989 -0.172 -26.914 1.00 98.62 89 VAL A C 1
ATOM 728 O O . VAL A 1 89 ? 14.120 0.755 -27.717 1.00 98.62 89 VAL A O 1
ATOM 731 N N . ILE A 1 90 ? 12.807 -0.562 -26.440 1.00 98.81 90 ILE A N 1
ATOM 732 C CA . ILE A 1 90 ? 11.556 0.176 -26.626 1.00 98.81 90 ILE A CA 1
ATOM 733 C C . ILE A 1 90 ? 10.941 0.415 -25.251 1.00 98.81 90 ILE A C 1
ATOM 735 O O . ILE A 1 90 ? 10.809 -0.526 -24.476 1.00 98.81 90 ILE A O 1
ATOM 739 N N . VAL A 1 91 ? 10.538 1.648 -24.964 1.00 98.69 91 VAL A N 1
ATOM 740 C CA . VAL A 1 91 ? 9.850 2.031 -23.727 1.00 98.69 91 VAL A CA 1
ATOM 741 C C . VAL A 1 91 ? 8.487 2.599 -24.088 1.00 98.69 91 VAL A C 1
ATOM 743 O O . VAL A 1 91 ? 8.415 3.532 -24.879 1.00 98.69 91 VAL A O 1
ATOM 746 N N . LEU A 1 92 ? 7.415 2.053 -23.525 1.00 98.62 92 LEU A N 1
ATOM 747 C CA . LEU A 1 92 ? 6.124 2.735 -23.467 1.00 98.62 92 LEU A CA 1
ATOM 748 C C . LEU A 1 92 ? 6.097 3.545 -22.177 1.00 98.62 92 LEU A C 1
ATOM 750 O O . LEU A 1 92 ? 6.095 2.933 -21.113 1.00 98.62 92 LEU A O 1
ATOM 754 N N . ASP A 1 93 ? 6.036 4.870 -22.276 1.00 98.44 93 ASP A N 1
ATOM 755 C CA . ASP A 1 93 ? 5.910 5.781 -21.137 1.00 98.44 93 ASP A CA 1
ATOM 756 C C . ASP A 1 93 ? 4.581 6.541 -21.220 1.00 98.44 93 ASP A C 1
ATOM 758 O O . ASP A 1 93 ? 4.210 7.024 -22.289 1.00 98.44 93 ASP A O 1
ATOM 762 N N . LEU A 1 94 ? 3.831 6.586 -20.116 1.00 97.50 94 LEU A N 1
ATOM 763 C CA . LEU A 1 94 ? 2.442 7.063 -20.096 1.00 97.50 94 LEU A CA 1
ATOM 764 C C . LEU A 1 94 ? 2.265 8.497 -19.583 1.00 97.50 94 LEU A C 1
ATOM 766 O O . LEU A 1 94 ? 1.176 9.041 -19.727 1.00 97.50 94 LEU A O 1
ATOM 770 N N . GLY A 1 95 ? 3.277 9.075 -18.940 1.00 93.56 95 GLY A N 1
ATOM 771 C CA . GLY A 1 95 ? 3.185 10.378 -18.272 1.00 93.56 95 GLY A CA 1
ATOM 772 C C . GLY A 1 95 ? 4.305 11.354 -18.622 1.00 93.56 95 GLY A C 1
ATOM 773 O O . GLY A 1 95 ? 4.416 12.380 -17.961 1.00 93.56 95 GLY A O 1
ATOM 774 N N . GLY A 1 96 ? 5.138 11.026 -19.612 1.00 93.25 96 GLY A N 1
ATOM 775 C CA . GLY A 1 96 ? 6.302 11.811 -20.004 1.00 93.25 96 GLY A CA 1
ATOM 776 C C . GLY A 1 96 ? 7.489 11.600 -19.053 1.00 93.25 96 GLY A C 1
ATOM 777 O O . GLY A 1 96 ? 7.370 11.854 -17.853 1.00 93.25 96 GLY A O 1
ATOM 778 N N . PRO A 1 97 ? 8.658 11.151 -19.540 1.00 94.00 97 PRO A N 1
ATOM 779 C CA . PRO A 1 97 ? 9.844 11.046 -18.699 1.00 94.00 97 PRO A CA 1
ATOM 780 C C . PRO A 1 97 ? 10.442 12.434 -18.410 1.00 94.00 97 PRO A C 1
ATOM 782 O O . PRO A 1 97 ? 10.395 13.326 -19.255 1.00 94.00 97 PRO A O 1
ATOM 785 N N . GLU A 1 98 ? 11.079 12.594 -17.246 1.00 93.00 98 GLU A N 1
ATOM 786 C CA . GLU A 1 98 ? 11.915 13.765 -16.936 1.00 93.00 98 GLU A CA 1
ATOM 787 C C . GLU A 1 98 ? 13.130 13.827 -17.877 1.00 93.00 98 GLU A C 1
ATOM 789 O O . GLU A 1 98 ? 13.548 14.903 -18.299 1.00 93.00 98 GLU A O 1
ATOM 794 N N . GLU A 1 99 ? 13.681 12.661 -18.235 1.00 92.69 99 GLU A N 1
ATOM 795 C CA . GLU A 1 99 ? 14.766 12.519 -19.205 1.00 92.69 99 GLU A CA 1
ATOM 796 C C . GLU A 1 99 ? 14.559 11.274 -20.077 1.00 92.69 99 GLU A C 1
ATOM 798 O O . GLU A 1 99 ? 14.385 10.165 -19.575 1.00 92.69 99 GLU A O 1
ATOM 803 N N . THR A 1 100 ? 14.677 11.410 -21.401 1.00 94.25 100 THR A N 1
ATOM 804 C CA . THR A 1 100 ? 14.613 10.279 -22.347 1.00 94.25 100 THR A CA 1
ATOM 805 C C . THR A 1 100 ? 15.955 9.548 -22.438 1.00 94.25 100 THR A C 1
ATOM 807 O O . THR A 1 100 ? 16.559 9.438 -23.510 1.00 94.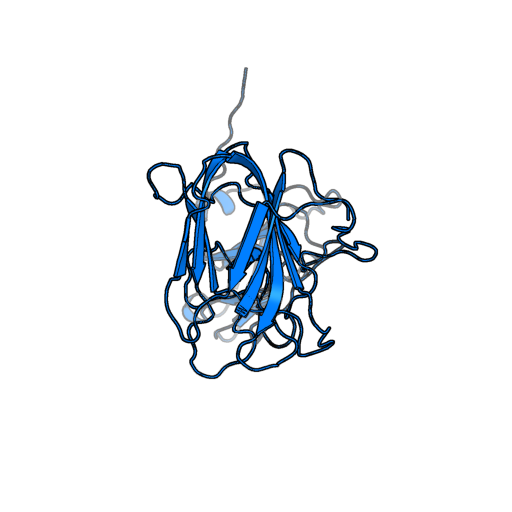25 100 THR A O 1
ATOM 810 N N . ARG A 1 101 ? 16.465 9.083 -21.296 1.00 94.81 101 ARG A N 1
ATOM 811 C CA . ARG A 1 101 ? 17.751 8.393 -21.176 1.00 94.81 101 ARG A CA 1
ATOM 812 C C . ARG A 1 101 ? 17.589 7.127 -20.348 1.00 94.81 101 ARG A C 1
ATOM 814 O O . ARG A 1 101 ? 16.935 7.128 -19.313 1.00 94.81 101 ARG A O 1
ATOM 821 N N . LEU A 1 102 ? 18.232 6.053 -20.796 1.00 95.19 102 LEU A N 1
ATOM 822 C CA . LEU A 1 102 ? 18.383 4.825 -20.023 1.00 95.19 102 LEU A CA 1
ATOM 823 C C . LEU A 1 102 ? 19.851 4.604 -19.685 1.00 95.19 102 LEU A C 1
ATOM 825 O O . LEU A 1 102 ? 20.746 4.928 -20.472 1.00 95.19 102 LEU A O 1
ATOM 829 N N . LYS A 1 103 ? 20.085 4.021 -18.514 1.00 96.75 103 LYS A N 1
ATOM 830 C CA . LYS A 1 103 ? 21.406 3.618 -18.045 1.00 96.75 103 LYS A CA 1
ATOM 831 C C . LYS A 1 103 ? 21.312 2.214 -17.458 1.00 96.75 103 LYS A C 1
ATOM 833 O O . LYS A 1 103 ? 20.439 1.953 -16.640 1.00 96.75 103 LYS A O 1
ATOM 838 N N . GLY A 1 104 ? 22.221 1.334 -17.870 1.00 97.94 104 GLY A N 1
ATOM 839 C CA . GLY A 1 104 ? 22.446 0.061 -17.193 1.00 97.94 104 GLY A CA 1
ATOM 840 C C . GLY A 1 104 ? 23.276 0.272 -15.928 1.00 97.94 104 GLY A C 1
ATOM 841 O O . GLY A 1 104 ? 24.334 0.905 -15.967 1.00 97.94 104 GLY A O 1
ATOM 842 N N . LEU A 1 105 ? 22.786 -0.237 -14.807 1.00 98.56 105 LEU A N 1
ATOM 843 C CA . LEU A 1 105 ? 23.445 -0.256 -13.509 1.00 98.56 105 LEU A CA 1
ATOM 844 C C . LEU A 1 105 ? 23.986 -1.659 -13.217 1.00 98.56 105 LEU A C 1
ATOM 846 O O . LEU A 1 105 ? 23.549 -2.648 -13.813 1.00 98.56 105 LEU A O 1
ATOM 850 N N . ARG A 1 106 ? 24.948 -1.734 -12.293 1.00 98.25 106 ARG A N 1
ATOM 851 C CA . ARG A 1 106 ? 25.482 -3.005 -11.776 1.00 98.25 106 ARG A CA 1
ATOM 852 C C . ARG A 1 106 ? 24.690 -3.546 -10.588 1.00 98.25 106 ARG A C 1
ATOM 854 O O . ARG A 1 106 ? 24.756 -4.736 -10.318 1.00 98.25 106 ARG A O 1
ATOM 861 N N . GLU A 1 107 ? 23.935 -2.685 -9.920 1.00 98.31 107 GLU A N 1
ATOM 862 C CA . GLU A 1 107 ? 23.129 -3.013 -8.747 1.00 98.31 107 GLU A CA 1
ATOM 863 C C . GLU A 1 107 ? 21.695 -2.512 -8.956 1.00 98.31 107 GLU A C 1
ATOM 865 O O . GLU A 1 107 ? 21.494 -1.523 -9.676 1.00 98.31 107 GLU A O 1
ATOM 870 N N . PRO A 1 108 ? 20.693 -3.188 -8.371 1.00 98.38 108 PRO A N 1
ATOM 871 C CA . PRO A 1 108 ? 19.315 -2.738 -8.446 1.00 98.38 108 PRO A CA 1
ATOM 872 C C . PRO A 1 108 ? 19.072 -1.537 -7.524 1.00 98.38 108 PRO A C 1
ATOM 874 O O . PRO A 1 108 ? 19.796 -1.306 -6.561 1.00 98.38 108 PRO A O 1
ATOM 877 N N . ILE A 1 109 ? 17.976 -0.823 -7.776 1.00 98.00 109 ILE A N 1
ATOM 878 C CA . ILE A 1 109 ? 17.424 0.180 -6.860 1.00 98.00 109 ILE A CA 1
ATOM 879 C C . ILE A 1 109 ? 16.016 -0.293 -6.493 1.00 98.00 109 ILE A C 1
ATOM 881 O O . ILE A 1 109 ? 15.124 -0.269 -7.345 1.00 98.00 109 ILE A O 1
ATOM 885 N N . LEU A 1 110 ? 15.834 -0.780 -5.261 1.00 97.00 110 LEU A N 1
ATOM 886 C CA . LEU A 1 110 ? 14.601 -1.451 -4.805 1.00 97.00 110 LEU A CA 1
ATOM 887 C C . LEU A 1 110 ? 13.892 -0.742 -3.643 1.00 97.00 110 LEU A C 1
ATOM 889 O O . LEU A 1 110 ? 12.844 -1.205 -3.209 1.00 97.00 110 LEU A O 1
ATOM 893 N N . ASN A 1 111 ? 14.469 0.339 -3.122 1.00 93.25 111 ASN A N 1
ATOM 894 C CA . ASN A 1 111 ? 14.115 0.942 -1.836 1.00 93.25 111 ASN A CA 1
ATOM 895 C C . ASN A 1 111 ? 13.988 2.476 -1.899 1.00 93.25 111 ASN A C 1
ATOM 897 O O . ASN A 1 111 ? 14.228 3.154 -0.905 1.00 93.25 111 ASN A O 1
ATOM 901 N N . VAL A 1 112 ? 13.633 3.038 -3.060 1.00 92.44 112 VAL A N 1
ATOM 902 C CA . VAL A 1 112 ? 13.462 4.490 -3.232 1.00 92.44 112 VAL A CA 1
ATOM 903 C C . VAL A 1 112 ? 12.008 4.798 -3.570 1.00 92.44 112 VAL A C 1
ATOM 905 O O . VAL A 1 112 ? 11.563 4.593 -4.702 1.00 92.44 112 VAL A O 1
ATOM 908 N N . LEU A 1 113 ? 11.274 5.308 -2.582 1.00 89.25 113 LEU A N 1
ATOM 909 C CA . LEU A 1 113 ? 9.924 5.839 -2.756 1.00 89.25 113 LEU A CA 1
ATOM 910 C C . LEU A 1 113 ? 9.988 7.309 -3.181 1.00 89.25 113 LEU A C 1
ATOM 912 O O . LEU A 1 113 ? 10.666 8.119 -2.549 1.00 89.25 113 LEU A O 1
ATOM 916 N N . SER A 1 114 ? 9.253 7.669 -4.231 1.00 84.44 114 SER A N 1
ATOM 917 C CA . SER A 1 114 ? 9.086 9.064 -4.646 1.00 84.44 114 SER A CA 1
ATOM 918 C C . SER A 1 114 ? 7.707 9.543 -4.230 1.00 84.44 114 SER A C 1
ATOM 920 O O . SER A 1 114 ? 6.713 9.297 -4.908 1.00 84.44 114 SER A O 1
ATOM 922 N N . LEU A 1 115 ? 7.643 10.217 -3.084 1.00 69.75 115 LEU A N 1
ATOM 923 C CA . LEU A 1 115 ? 6.371 10.599 -2.481 1.00 69.75 115 LEU A CA 1
ATOM 924 C C . LEU A 1 115 ? 5.756 11.878 -3.054 1.00 69.75 115 LEU A C 1
ATOM 926 O O . LEU A 1 115 ? 4.653 12.179 -2.630 1.00 69.75 115 LEU A O 1
ATOM 930 N N . LYS A 1 116 ? 6.419 12.621 -3.966 1.00 63.12 116 LYS A N 1
ATOM 931 C CA . LYS A 1 116 ? 6.017 13.938 -4.542 1.00 63.12 116 LYS A CA 1
ATOM 932 C C . LYS A 1 116 ? 4.644 14.471 -4.048 1.00 63.12 116 LYS A C 1
ATOM 934 O O . LYS A 1 116 ? 3.659 14.441 -4.778 1.00 63.12 116 LYS A O 1
ATOM 939 N N . GLY A 1 117 ? 4.590 14.966 -2.802 1.00 52.44 117 GLY A N 1
ATOM 940 C CA . GLY A 1 117 ? 3.407 15.614 -2.203 1.00 52.44 117 GLY A CA 1
ATOM 941 C C . GLY A 1 117 ? 2.386 14.726 -1.465 1.00 52.44 117 GLY A C 1
ATOM 942 O O . GLY A 1 117 ? 1.380 15.248 -0.993 1.00 52.44 117 GLY A O 1
ATOM 943 N N . SER A 1 118 ? 2.620 13.423 -1.325 1.00 56.47 118 SER A N 1
ATOM 944 C CA . SER A 1 118 ? 1.768 12.470 -0.600 1.00 56.47 118 SER A CA 1
ATOM 945 C C . SER A 1 118 ? 2.435 12.001 0.694 1.00 56.47 118 SER A C 1
ATOM 947 O O . SER A 1 118 ? 3.630 11.714 0.724 1.00 56.47 118 SER A O 1
ATOM 949 N N . ALA A 1 119 ? 1.667 11.943 1.783 1.00 61.28 119 ALA A N 1
ATOM 950 C CA . ALA A 1 119 ? 2.118 11.284 3.001 1.00 61.28 119 ALA A CA 1
ATOM 951 C C . ALA A 1 119 ? 2.009 9.770 2.791 1.00 61.28 119 ALA A C 1
ATOM 953 O O . ALA A 1 119 ? 0.950 9.281 2.402 1.00 61.28 119 ALA A O 1
ATOM 954 N N . TYR A 1 120 ? 3.106 9.049 3.024 1.00 75.81 120 TYR A N 1
ATOM 955 C CA . TYR A 1 120 ? 3.076 7.586 3.099 1.00 75.81 120 TYR A CA 1
ATOM 956 C C . TYR A 1 120 ? 2.343 7.118 4.364 1.00 75.81 120 TYR A C 1
ATOM 958 O O . TYR A 1 120 ? 1.684 6.090 4.346 1.00 75.81 120 TYR A O 1
ATOM 966 N N . ALA A 1 121 ? 2.423 7.910 5.436 1.00 85.75 121 ALA A N 1
ATOM 967 C CA . ALA A 1 121 ? 1.704 7.694 6.683 1.00 85.75 121 ALA A CA 1
ATOM 968 C C . ALA A 1 121 ? 0.235 8.150 6.598 1.00 85.75 121 ALA A C 1
ATOM 970 O O . ALA A 1 121 ? -0.117 9.078 5.863 1.00 85.75 121 ALA A O 1
ATOM 971 N N . HIS A 1 122 ? -0.607 7.537 7.423 1.00 95.06 122 HIS A N 1
ATOM 972 C CA . HIS A 1 122 ? -2.042 7.782 7.538 1.00 95.06 122 HIS A CA 1
ATOM 973 C C . HIS A 1 122 ? -2.402 8.941 8.477 1.00 95.06 122 HIS A C 1
ATOM 975 O O . HIS A 1 122 ? -3.584 9.203 8.687 1.00 95.06 122 HIS A O 1
ATOM 981 N N . ARG A 1 123 ? -1.408 9.666 9.003 1.00 94.12 123 ARG A N 1
ATOM 982 C CA . ARG A 1 123 ? -1.582 10.946 9.698 1.00 94.12 123 ARG A CA 1
ATOM 983 C C . ARG A 1 123 ? -0.766 12.037 9.025 1.00 94.12 123 ARG A C 1
ATOM 985 O O . ARG A 1 123 ? 0.444 11.912 8.837 1.00 94.12 123 ARG A O 1
ATOM 992 N N . LYS A 1 124 ? -1.428 13.141 8.696 1.00 90.31 124 LYS A N 1
ATOM 993 C CA . LYS A 1 124 ? -0.801 14.326 8.108 1.00 90.31 124 LYS A CA 1
ATOM 994 C C . LYS A 1 124 ? -0.412 15.329 9.183 1.00 90.31 124 LYS A C 1
ATOM 996 O O . LYS A 1 124 ? -0.948 15.350 10.290 1.00 90.31 124 LYS A O 1
ATOM 1001 N N . THR A 1 125 ? 0.506 16.223 8.828 1.00 87.19 125 THR A N 1
ATOM 1002 C CA . THR A 1 125 ? 0.878 17.358 9.675 1.00 87.19 125 THR A CA 1
ATOM 1003 C C . THR A 1 125 ? -0.359 18.184 10.039 1.00 87.19 125 THR A C 1
ATOM 1005 O O . THR A 1 125 ? -1.059 18.673 9.157 1.00 87.19 125 THR A O 1
ATOM 1008 N N . GLY A 1 126 ? -0.604 18.352 11.341 1.00 90.88 126 GLY A N 1
ATOM 1009 C CA . GLY A 1 126 ? -1.728 19.123 11.880 1.00 90.88 126 GLY A CA 1
ATOM 1010 C C . GLY A 1 126 ? -2.960 18.298 12.263 1.00 90.88 126 GLY A C 1
ATOM 1011 O O . GLY A 1 126 ? -3.764 18.798 13.044 1.00 90.88 126 GLY A O 1
ATOM 1012 N N . GLU A 1 127 ? -3.084 17.050 11.800 1.00 95.06 127 GLU A N 1
ATOM 1013 C CA . GLU A 1 127 ? -4.190 16.165 12.192 1.00 95.06 127 GLU A CA 1
ATOM 1014 C C . GLU A 1 127 ? -3.987 15.651 13.630 1.00 95.06 127 GLU A C 1
ATOM 1016 O O . GLU A 1 127 ? -2.924 15.121 13.986 1.00 95.06 127 GLU A O 1
ATOM 1021 N N . ASN A 1 128 ? -5.014 15.816 14.462 1.00 96.50 128 ASN A N 1
ATOM 1022 C CA . ASN A 1 128 ? -5.106 15.344 15.838 1.00 96.50 128 ASN A CA 1
ATOM 1023 C C . ASN A 1 128 ? -6.528 14.836 16.099 1.00 96.50 128 ASN A C 1
ATOM 1025 O O . ASN A 1 128 ? -7.458 15.619 16.282 1.00 96.50 128 ASN A O 1
ATOM 1029 N N . LEU A 1 129 ? -6.681 13.513 16.158 1.00 98.38 129 LEU A N 1
ATOM 1030 C CA . LEU A 1 129 ? -7.962 12.891 16.478 1.00 98.38 129 LEU A CA 1
ATOM 1031 C C . LEU A 1 129 ? -8.497 13.391 17.834 1.00 98.38 129 LEU A C 1
ATOM 1033 O O . LEU A 1 129 ? -7.834 13.261 18.862 1.00 98.38 129 LEU A O 1
ATOM 1037 N N . ASP A 1 130 ? -9.717 13.928 17.833 1.00 98.19 130 ASP A N 1
ATOM 1038 C CA . ASP A 1 130 ? -10.404 14.447 19.017 1.00 98.19 130 ASP A CA 1
ATOM 1039 C C . ASP A 1 130 ? -11.605 13.559 19.366 1.00 98.19 130 ASP A C 1
ATOM 1041 O O . ASP A 1 130 ? -12.657 13.614 18.724 1.00 98.19 130 ASP A O 1
ATOM 1045 N N . LEU A 1 131 ? -11.438 12.740 20.408 1.00 98.31 131 LEU A N 1
ATOM 1046 C CA . LEU A 1 131 ? -12.472 11.854 20.953 1.00 98.31 131 LEU A CA 1
ATOM 1047 C C . LEU A 1 131 ? -13.160 12.436 22.200 1.00 98.31 131 LEU A C 1
ATOM 1049 O O . LEU A 1 131 ? -13.962 11.749 22.826 1.00 98.31 131 LEU A O 1
ATOM 1053 N N . SER A 1 132 ? -12.875 13.687 22.588 1.00 96.56 132 SER A N 1
ATOM 1054 C CA . SER A 1 132 ? -13.326 14.257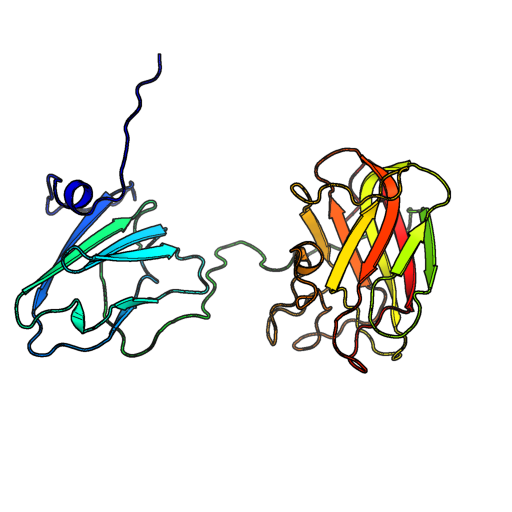 23.874 1.00 96.56 132 SER A CA 1
ATOM 1055 C C . SER A 1 132 ? -14.849 14.341 24.030 1.00 96.56 132 SER A C 1
ATOM 1057 O O . SER A 1 132 ? -15.360 14.275 25.148 1.00 96.56 132 SER A O 1
ATOM 1059 N N . ALA A 1 133 ? -15.574 14.463 22.917 1.00 95.62 133 ALA A N 1
ATOM 1060 C CA . ALA A 1 133 ? -17.035 14.485 22.873 1.00 95.62 133 ALA A CA 1
ATOM 1061 C C . ALA A 1 133 ? -17.657 13.129 22.481 1.00 95.62 133 ALA A C 1
ATOM 1063 O O . ALA A 1 133 ? -18.880 13.022 22.381 1.00 95.62 133 ALA A O 1
ATOM 1064 N N . GLU A 1 134 ? -16.838 12.106 22.227 1.00 97.81 134 GLU A N 1
ATOM 1065 C CA . GLU A 1 134 ? -17.291 10.798 21.759 1.00 97.81 134 GLU A CA 1
ATOM 1066 C C . GLU A 1 134 ? -17.470 9.835 22.939 1.00 97.81 134 GLU A C 1
ATOM 1068 O O . GLU A 1 134 ? -16.642 9.759 23.845 1.00 97.81 134 GLU A O 1
ATOM 1073 N N . ASN A 1 135 ? -18.547 9.048 22.917 1.00 96.62 135 ASN A N 1
ATOM 1074 C CA . ASN A 1 135 ? -18.758 7.982 23.897 1.00 96.62 135 ASN A CA 1
ATOM 1075 C C . ASN A 1 135 ? -18.322 6.639 23.299 1.00 96.62 135 ASN A C 1
ATOM 1077 O O . ASN A 1 135 ? -18.730 6.326 22.174 1.00 96.62 135 ASN A O 1
ATOM 1081 N N . PRO A 1 136 ? -17.543 5.815 24.022 1.00 97.00 136 PRO A N 1
ATOM 1082 C CA . PRO A 1 136 ? -17.152 4.511 23.515 1.00 97.00 136 PRO A CA 1
ATOM 1083 C C . PRO A 1 136 ? -18.384 3.612 23.368 1.00 97.00 136 PRO A C 1
ATOM 1085 O O . PRO A 1 136 ? -19.190 3.458 24.285 1.00 97.00 136 PRO A O 1
ATOM 1088 N N . ALA A 1 137 ? -18.515 2.991 22.201 1.00 95.38 137 ALA A N 1
ATOM 1089 C CA . ALA A 1 137 ? -19.531 1.989 21.915 1.00 95.38 137 ALA A CA 1
ATOM 1090 C C . ALA A 1 137 ? -19.236 0.649 22.603 1.00 95.38 137 ALA A C 1
ATOM 1092 O O . ALA A 1 137 ? -20.162 -0.117 22.870 1.00 95.38 137 ALA A O 1
ATOM 1093 N N . HIS A 1 138 ? -17.959 0.367 22.872 1.00 96.81 138 HIS A N 1
ATOM 1094 C CA . HIS A 1 138 ? -17.509 -0.800 23.621 1.00 96.81 138 HIS A CA 1
ATOM 1095 C C . HIS A 1 138 ? -16.185 -0.495 24.333 1.00 96.81 138 HIS A C 1
ATOM 1097 O O . HIS A 1 138 ? -15.379 0.299 23.852 1.00 96.81 138 HIS A O 1
ATOM 1103 N N . THR A 1 139 ? -15.939 -1.149 25.463 1.00 98.19 139 THR A N 1
ATOM 1104 C CA . THR A 1 139 ? -14.664 -1.106 26.192 1.00 98.19 139 THR A CA 1
ATOM 1105 C C . THR A 1 139 ? -14.309 -2.515 26.622 1.00 98.19 139 THR A C 1
ATOM 1107 O O . THR A 1 139 ? -15.201 -3.265 27.018 1.00 98.19 139 THR A O 1
ATOM 1110 N N . GLY A 1 140 ? -13.037 -2.884 26.582 1.00 98.31 140 GLY A N 1
ATOM 1111 C CA . GLY A 1 140 ? -12.636 -4.222 26.992 1.00 98.31 140 GLY A CA 1
ATOM 1112 C C . GLY A 1 140 ? -11.139 -4.363 27.182 1.00 98.31 140 GLY A C 1
ATOM 1113 O O . GLY A 1 140 ? -10.386 -3.400 27.047 1.00 98.31 140 GLY A O 1
ATOM 1114 N N . SER A 1 141 ? -10.740 -5.597 27.468 1.00 98.69 141 SER A N 1
ATOM 1115 C CA . SER A 1 141 ? -9.344 -5.995 27.586 1.00 98.69 141 SER A CA 1
ATOM 1116 C C . SER A 1 141 ? -9.115 -7.246 26.744 1.00 98.69 141 SER A C 1
ATOM 1118 O O . SER A 1 141 ? -9.871 -8.213 26.862 1.00 98.69 141 SER A O 1
ATOM 1120 N N . PHE A 1 142 ? -8.100 -7.235 25.886 1.00 98.62 142 PHE A N 1
ATOM 1121 C CA . PHE A 1 142 ? -7.661 -8.429 25.170 1.00 98.62 142 PHE A CA 1
ATOM 1122 C C . PHE A 1 142 ? -6.868 -9.350 26.096 1.00 98.62 142 PHE A C 1
ATOM 1124 O O . PHE A 1 142 ? -6.125 -8.902 26.973 1.00 98.62 142 PHE A O 1
ATOM 1131 N N . ASN A 1 143 ? -6.988 -10.653 25.866 1.00 98.06 143 ASN A N 1
ATOM 1132 C CA . ASN A 1 143 ? -6.148 -11.660 26.497 1.00 98.06 143 ASN A CA 1
ATOM 1133 C C . ASN A 1 143 ? -4.696 -11.515 26.018 1.00 98.06 143 ASN A C 1
ATOM 1135 O O . ASN A 1 143 ? -4.440 -11.061 24.901 1.00 98.06 143 ASN A O 1
ATOM 1139 N N . ALA A 1 144 ? -3.746 -11.916 26.862 1.00 96.50 144 ALA A N 1
ATOM 1140 C CA . ALA A 1 144 ? -2.343 -12.010 26.472 1.00 96.50 144 ALA A CA 1
ATOM 1141 C C . ALA A 1 144 ? -2.112 -13.179 25.496 1.00 96.50 144 ALA A C 1
ATOM 1143 O O . ALA A 1 144 ? -2.879 -14.142 25.476 1.00 96.50 144 ALA A O 1
ATOM 1144 N N . GLY A 1 145 ? -1.001 -13.126 24.759 1.00 93.69 145 GLY A N 1
ATOM 1145 C CA . GLY A 1 145 ? -0.588 -14.177 23.824 1.00 93.69 145 GLY A CA 1
ATOM 1146 C C . GLY A 1 145 ? -1.074 -13.959 22.390 1.00 93.69 145 GLY A C 1
ATOM 1147 O O . GLY A 1 145 ? -1.761 -12.990 22.088 1.00 93.69 145 GLY A O 1
ATOM 1148 N N . ASN A 1 146 ? -0.665 -14.854 21.493 1.00 96.44 146 ASN A N 1
ATOM 1149 C CA . ASN A 1 146 ? -0.997 -14.782 20.069 1.00 96.44 146 ASN A CA 1
ATOM 1150 C C . ASN A 1 146 ? -2.364 -15.427 19.766 1.00 96.44 146 ASN A C 1
ATOM 1152 O O . ASN A 1 146 ? -2.921 -16.151 20.593 1.00 96.44 146 ASN A O 1
ATOM 1156 N N . GLY A 1 147 ? -2.861 -15.218 18.545 1.00 97.44 147 GLY A N 1
ATOM 1157 C CA . GLY A 1 147 ? -4.091 -15.830 18.042 1.00 97.44 147 GLY A CA 1
ATOM 1158 C C . GLY A 1 147 ? -5.309 -14.909 18.085 1.00 97.44 147 GLY A C 1
ATOM 1159 O O . GLY A 1 147 ? -5.320 -13.871 18.748 1.00 97.44 147 GLY A O 1
ATOM 1160 N N . TRP A 1 148 ? -6.331 -15.299 17.326 1.00 98.44 148 TRP A N 1
ATOM 1161 C CA . TRP A 1 148 ? -7.543 -14.513 17.125 1.00 98.44 148 TRP A CA 1
ATOM 1162 C C . TRP A 1 148 ? -8.348 -14.323 18.410 1.00 98.44 148 TRP A C 1
ATOM 1164 O O . TRP A 1 148 ? -8.589 -15.263 19.171 1.00 98.44 148 TRP A O 1
ATOM 1174 N N . GLN A 1 149 ? -8.825 -13.096 18.611 1.00 98.31 149 GLN A N 1
ATOM 1175 C CA . GLN A 1 149 ? -9.735 -12.737 19.691 1.00 98.31 149 GLN A CA 1
ATOM 1176 C C . GLN A 1 149 ? -10.998 -12.114 19.110 1.00 98.31 149 GLN A C 1
ATOM 1178 O O . GLN A 1 149 ? -10.936 -11.116 18.396 1.00 98.31 149 GLN A O 1
ATOM 1183 N N . HIS A 1 150 ? -12.150 -12.699 19.429 1.00 97.31 150 HIS A N 1
ATOM 1184 C CA . HIS A 1 150 ? -13.442 -12.285 18.888 1.00 97.31 150 HIS A CA 1
ATOM 1185 C C . HIS A 1 150 ? -14.278 -11.603 19.965 1.00 97.31 150 HIS A C 1
ATOM 1187 O O . HIS A 1 150 ? -14.490 -12.153 21.046 1.00 97.31 150 HIS A O 1
ATOM 1193 N N . VAL A 1 151 ? -14.797 -10.422 19.650 1.00 96.50 151 VAL A N 1
ATOM 1194 C CA . VAL A 1 151 ? -15.576 -9.597 20.570 1.00 96.50 151 VAL A CA 1
ATOM 1195 C C . VAL A 1 151 ? -16.944 -9.330 19.961 1.00 96.50 151 VAL A C 1
ATOM 1197 O O . VAL A 1 151 ? -17.059 -8.806 18.855 1.00 96.50 151 VAL A O 1
ATOM 1200 N N . LYS A 1 152 ? -18.003 -9.668 20.699 1.00 94.50 152 LYS A N 1
ATOM 1201 C CA . LYS A 1 152 ? -19.388 -9.354 20.328 1.00 94.50 152 LYS A CA 1
ATOM 1202 C C . LYS A 1 152 ? -19.857 -8.133 21.107 1.00 94.50 152 LYS A C 1
ATOM 1204 O O . LYS A 1 152 ? -19.679 -8.077 22.317 1.00 94.50 152 LYS A O 1
ATOM 1209 N N . PHE A 1 153 ? -20.535 -7.204 20.440 1.00 91.50 153 PHE A N 1
ATOM 1210 C CA . PHE A 1 153 ? -21.099 -6.016 21.090 1.00 91.50 153 PHE A CA 1
ATOM 1211 C C . PHE A 1 153 ? -22.403 -6.298 21.845 1.00 91.50 153 PHE A C 1
ATOM 1213 O O . PHE A 1 153 ? -22.897 -5.433 22.562 1.00 91.50 153 PHE A O 1
ATOM 1220 N N . GLY A 1 154 ? -23.010 -7.472 21.640 1.00 88.94 154 GLY A N 1
ATOM 1221 C CA . GLY A 1 154 ? -24.323 -7.825 22.195 1.00 88.94 154 GLY A CA 1
ATOM 1222 C C . GLY A 1 154 ? -25.505 -7.115 21.520 1.00 88.94 154 GLY A C 1
ATOM 1223 O O . GLY A 1 154 ? -26.653 -7.409 21.837 1.00 88.94 154 GLY A O 1
ATOM 1224 N N . LYS A 1 155 ? -25.237 -6.207 20.574 1.00 90.38 155 LYS A N 1
ATOM 1225 C CA . LYS A 1 155 ? -26.219 -5.530 19.722 1.00 90.38 155 LYS A CA 1
ATOM 1226 C C . LYS A 1 155 ? -25.611 -5.213 18.359 1.00 90.38 155 LYS A C 1
ATOM 1228 O O . LYS A 1 155 ? -24.418 -4.924 18.265 1.00 90.38 155 LYS A O 1
ATOM 1233 N N . THR A 1 156 ? -26.448 -5.189 17.331 1.00 94.44 156 THR A N 1
ATOM 1234 C CA . THR A 1 156 ? -26.057 -4.738 15.992 1.00 94.44 156 THR A CA 1
ATOM 1235 C C . THR A 1 156 ? -26.226 -3.225 15.874 1.00 94.44 156 THR A C 1
ATOM 1237 O O . THR A 1 156 ? -27.230 -2.668 16.320 1.00 94.44 156 THR A O 1
ATOM 1240 N N . GLN A 1 157 ? -25.251 -2.541 15.276 1.00 95.12 157 GLN A N 1
ATOM 1241 C CA . GLN A 1 157 ? -25.287 -1.095 15.033 1.00 95.12 157 GLN A CA 1
ATOM 1242 C C . GLN A 1 157 ? -24.881 -0.795 13.590 1.00 95.12 157 GLN A C 1
ATOM 1244 O O . GLN A 1 157 ? -23.951 -1.407 13.073 1.00 95.12 157 GLN A O 1
ATOM 1249 N N . VAL A 1 158 ? -25.567 0.145 12.932 1.00 97.88 158 VAL A N 1
ATOM 1250 C CA . VAL A 1 158 ? -25.190 0.584 11.580 1.00 97.88 158 VAL A CA 1
ATOM 1251 C C . VAL A 1 158 ? -24.117 1.662 11.678 1.00 97.88 158 VAL A C 1
ATOM 1253 O O . VAL A 1 158 ? -24.384 2.744 12.204 1.00 97.88 158 VAL A O 1
ATOM 1256 N N . ILE A 1 159 ? -22.926 1.374 11.160 1.00 98.06 159 ILE A N 1
ATOM 1257 C CA . ILE A 1 159 ? -21.735 2.220 11.275 1.00 98.06 159 ILE A CA 1
ATOM 1258 C C . ILE A 1 159 ? -21.110 2.466 9.900 1.00 98.06 159 ILE A C 1
ATOM 1260 O O . ILE A 1 159 ? -21.290 1.677 8.976 1.00 98.06 159 ILE A O 1
ATOM 1264 N N . ARG A 1 160 ? -20.345 3.550 9.795 1.00 98.69 160 ARG A N 1
ATOM 1265 C CA . ARG A 1 160 ? -19.516 3.909 8.638 1.00 98.69 160 ARG A CA 1
ATOM 1266 C C . ARG A 1 160 ? -18.038 4.022 9.005 1.00 98.69 160 ARG A C 1
ATOM 1268 O O . ARG A 1 160 ? -17.182 3.661 8.208 1.00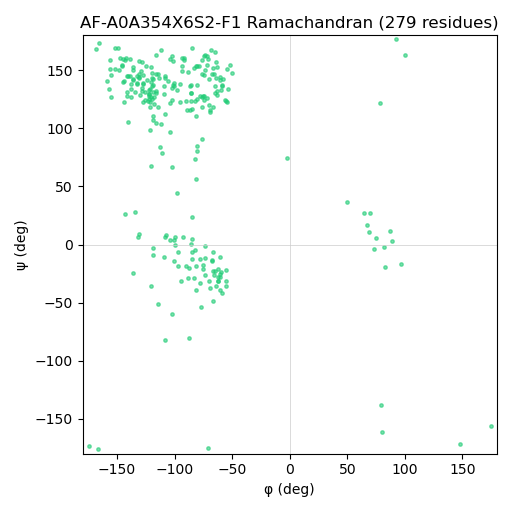 98.69 160 ARG A O 1
ATOM 1275 N N . TYR A 1 161 ? -17.755 4.505 10.211 1.00 98.81 161 TYR A N 1
ATOM 1276 C CA . TYR A 1 161 ? -16.417 4.680 10.755 1.00 98.81 161 TYR A CA 1
ATOM 1277 C C . TYR A 1 161 ? -16.248 3.831 12.011 1.00 98.81 161 TYR A C 1
ATOM 1279 O O . TYR A 1 161 ? -17.138 3.796 12.867 1.00 98.81 161 TYR A O 1
ATOM 1287 N N . PHE A 1 162 ? -15.092 3.190 12.120 1.00 98.69 162 PHE A N 1
ATOM 1288 C CA . PHE A 1 162 ? -14.660 2.373 13.247 1.00 98.69 162 PHE A CA 1
ATOM 1289 C C . PHE A 1 162 ? -13.346 2.937 13.786 1.00 98.69 162 PHE A C 1
ATOM 1291 O O . PHE A 1 162 ? -12.420 3.161 13.014 1.00 98.69 162 PHE A O 1
ATOM 1298 N N . CYS A 1 163 ? -13.259 3.169 15.092 1.00 98.88 163 CYS A N 1
ATOM 1299 C CA . CYS A 1 163 ? -12.049 3.630 15.763 1.00 98.88 163 CYS A CA 1
ATOM 1300 C C . CYS A 1 163 ? -11.728 2.701 16.931 1.00 98.88 163 CYS A C 1
ATOM 1302 O O . CYS A 1 163 ? -12.542 2.566 17.848 1.00 98.88 163 CYS A O 1
ATOM 1304 N N . LEU A 1 164 ? -10.533 2.114 16.919 1.00 98.88 164 LEU A N 1
ATOM 1305 C CA . LEU A 1 164 ? -9.981 1.374 18.049 1.00 98.88 164 LEU A CA 1
ATOM 1306 C C . LEU A 1 164 ? -8.928 2.243 18.737 1.00 98.88 164 LEU A C 1
ATOM 1308 O O . LEU A 1 164 ? -7.958 2.652 18.104 1.00 98.88 164 LEU A O 1
ATOM 1312 N N . GLU A 1 165 ? -9.125 2.508 20.025 1.00 98.88 165 GLU A N 1
ATOM 1313 C CA . GLU A 1 165 ? -8.194 3.232 20.886 1.00 98.88 165 GLU A CA 1
ATOM 1314 C C . GLU A 1 165 ? -7.541 2.260 21.877 1.00 98.88 165 GLU A C 1
ATOM 1316 O O . GLU A 1 165 ? -8.204 1.728 22.768 1.00 98.88 165 GLU A O 1
ATOM 1321 N N . SER A 1 166 ? -6.238 2.034 21.728 1.00 98.81 166 SER A N 1
ATOM 1322 C CA . SER A 1 166 ? -5.404 1.258 22.644 1.00 98.81 166 SER A CA 1
ATOM 1323 C C . SER A 1 166 ? -4.957 2.117 23.822 1.00 98.81 166 SER A C 1
ATOM 1325 O O . SER A 1 166 ? -4.270 3.123 23.632 1.00 98.81 166 SER A O 1
ATOM 1327 N N . LEU A 1 167 ? -5.264 1.681 25.042 1.00 98.88 167 LEU A N 1
ATOM 1328 C CA . LEU A 1 167 ? -4.953 2.414 26.271 1.00 98.88 167 LEU A CA 1
ATOM 1329 C C . LEU A 1 167 ? -3.634 1.979 26.921 1.00 98.88 167 LEU A C 1
ATOM 1331 O O . LEU A 1 167 ? -2.999 2.787 27.592 1.00 98.88 167 LEU A O 1
ATOM 1335 N N . ASN A 1 168 ? -3.255 0.707 26.777 1.00 98.81 168 ASN A N 1
ATOM 1336 C CA . ASN A 1 168 ? -2.005 0.135 27.286 1.00 98.81 168 ASN A CA 1
ATOM 1337 C C . ASN A 1 168 ? -1.722 -1.245 26.657 1.00 98.81 168 ASN A C 1
ATOM 1339 O O . ASN A 1 168 ? -2.581 -1.816 25.977 1.00 98.81 168 ASN A O 1
ATOM 1343 N N . THR A 1 169 ? -0.543 -1.807 26.935 1.00 98.50 169 THR A N 1
ATOM 1344 C CA . THR A 1 169 ? -0.169 -3.177 26.554 1.00 98.50 169 THR A CA 1
ATOM 1345 C C . THR A 1 169 ? -0.033 -4.115 27.750 1.00 98.50 169 THR A C 1
ATOM 1347 O O . THR A 1 169 ? 0.056 -3.701 28.909 1.00 98.50 169 THR A O 1
ATOM 1350 N N . HIS A 1 170 ? 0.042 -5.415 27.460 1.00 98.12 170 HIS A N 1
ATOM 1351 C CA . HIS A 1 170 ? 0.459 -6.435 28.429 1.00 98.12 170 HIS A CA 1
ATOM 1352 C C . HIS A 1 170 ? 1.928 -6.296 28.856 1.00 98.12 170 HIS A C 1
ATOM 1354 O O . HIS A 1 170 ? 2.276 -6.711 29.958 1.00 98.12 170 HIS A O 1
ATOM 1360 N N . GLY A 1 171 ? 2.784 -5.714 28.008 1.00 95.25 171 GLY A N 1
ATOM 1361 C CA . GLY A 1 171 ? 4.210 -5.509 28.283 1.00 95.25 171 GLY A CA 1
ATOM 1362 C C . GLY A 1 171 ? 4.530 -4.240 29.078 1.00 95.25 171 GLY A C 1
ATOM 1363 O O . GLY A 1 171 ? 5.652 -4.099 29.557 1.00 95.25 171 GLY A O 1
ATOM 1364 N N . GLY A 1 172 ? 3.570 -3.318 29.225 1.00 97.25 172 GLY A N 1
ATOM 1365 C CA . GLY A 1 172 ? 3.809 -1.989 29.802 1.00 97.25 172 GLY A CA 1
ATOM 1366 C C . GLY A 1 172 ? 4.668 -1.077 28.915 1.00 97.25 172 GLY A C 1
ATOM 1367 O O . GLY A 1 172 ? 5.132 -0.036 29.374 1.00 97.25 172 GLY A O 1
ATOM 1368 N N . ASP A 1 173 ? 4.899 -1.480 27.667 1.00 97.94 173 ASP A N 1
ATOM 1369 C CA . ASP A 1 173 ? 5.590 -0.706 26.643 1.00 97.94 173 ASP A CA 1
ATOM 1370 C C . ASP A 1 173 ? 4.684 0.403 26.068 1.00 97.94 173 ASP A C 1
ATOM 1372 O O . ASP A 1 173 ? 3.461 0.328 26.194 1.00 97.94 173 ASP A O 1
ATOM 1376 N N . PRO A 1 174 ? 5.257 1.457 25.461 1.00 98.44 174 PRO A N 1
ATOM 1377 C CA . PRO A 1 174 ? 4.494 2.588 24.947 1.00 98.44 174 PRO A CA 1
ATOM 1378 C C . PRO A 1 174 ? 3.961 2.341 23.530 1.00 98.44 174 PRO A C 1
ATOM 1380 O O . PRO A 1 174 ? 3.792 3.306 22.804 1.00 98.44 174 PRO A O 1
ATOM 1383 N N . TYR A 1 175 ? 3.790 1.095 23.082 1.00 98.62 175 TYR A N 1
ATOM 1384 C CA . TYR A 1 175 ? 3.480 0.805 21.683 1.00 98.62 175 TYR A CA 1
ATOM 1385 C C . TYR A 1 175 ? 2.104 0.166 21.504 1.00 98.62 175 TYR A C 1
ATOM 1387 O O . TYR A 1 175 ? 1.530 -0.408 22.418 1.00 98.62 175 TYR A O 1
ATOM 1395 N N . ALA A 1 176 ? 1.581 0.185 20.283 1.00 98.75 176 ALA A N 1
ATOM 1396 C CA . ALA A 1 176 ? 0.460 -0.660 19.888 1.00 98.75 176 ALA A CA 1
ATOM 1397 C C . ALA A 1 176 ? 0.793 -1.361 18.574 1.00 98.75 176 ALA A C 1
ATOM 1399 O O . ALA A 1 176 ? 1.450 -0.784 17.708 1.00 98.75 176 ALA A O 1
ATOM 1400 N N . SER A 1 177 ? 0.336 -2.603 18.432 1.00 98.75 177 SER A N 1
ATOM 1401 C CA . SER A 1 177 ? 0.465 -3.370 17.200 1.00 98.75 177 SER A CA 1
ATOM 1402 C C . SER A 1 177 ? -0.784 -4.191 16.925 1.00 98.75 177 SER A C 1
ATOM 1404 O O . SER A 1 177 ? -1.427 -4.679 17.856 1.00 98.75 177 SER A O 1
ATOM 1406 N N . ILE A 1 178 ? -1.125 -4.340 15.648 1.00 98.88 178 ILE A N 1
ATOM 1407 C CA . ILE A 1 178 ? -2.275 -5.129 15.205 1.00 98.88 178 ILE A CA 1
ATOM 1408 C C . ILE A 1 178 ? -1.922 -5.815 13.889 1.00 98.88 178 ILE A C 1
ATOM 1410 O O . ILE A 1 178 ? -1.569 -5.125 12.937 1.00 98.88 178 ILE A O 1
ATOM 1414 N N . ALA A 1 179 ? -2.019 -7.144 13.835 1.00 98.81 179 ALA A N 1
ATOM 1415 C CA . ALA A 1 179 ? -1.841 -7.898 12.597 1.00 98.81 179 ALA A CA 1
ATOM 1416 C C . ALA A 1 179 ? -3.081 -7.802 11.719 1.00 98.81 179 ALA A C 1
ATOM 1418 O O . ALA A 1 179 ? -2.990 -7.350 10.593 1.00 98.81 179 ALA A O 1
ATOM 1419 N N . GLU A 1 180 ? -4.255 -8.130 12.261 1.00 98.81 180 GLU A N 1
ATOM 1420 C CA . GLU A 1 180 ? -5.509 -8.069 11.512 1.00 98.81 180 GLU A CA 1
ATOM 1421 C C . GLU A 1 180 ? -6.661 -7.531 12.373 1.00 98.81 180 GLU A C 1
ATOM 1423 O O . GLU A 1 180 ? -6.775 -7.807 13.573 1.00 98.81 180 GLU A O 1
ATOM 1428 N N . LEU A 1 181 ? -7.549 -6.782 11.719 1.00 98.75 181 LEU A N 1
ATOM 1429 C CA . LEU A 1 181 ? -8.858 -6.374 12.209 1.00 98.75 181 LEU A CA 1
ATOM 1430 C C . LEU A 1 181 ? -9.944 -6.862 11.256 1.00 98.75 181 LEU A C 1
ATOM 1432 O O . LEU A 1 181 ? -9.896 -6.649 10.041 1.00 98.75 181 LEU A O 1
ATOM 1436 N N . GLU A 1 182 ? -10.991 -7.432 11.838 1.00 98.50 182 GLU A N 1
ATOM 1437 C CA . GLU A 1 182 ? -12.224 -7.751 11.127 1.00 98.50 182 GLU A CA 1
ATOM 1438 C C . GLU A 1 182 ? -13.414 -7.156 11.860 1.00 98.50 182 GLU A C 1
ATOM 1440 O O . GLU A 1 182 ? -13.445 -7.133 13.086 1.00 98.50 182 GLU A O 1
ATOM 1445 N N . LEU A 1 183 ? -14.429 -6.730 11.116 1.00 98.44 183 LEU A N 1
ATOM 1446 C CA . LEU A 1 183 ? -15.745 -6.445 11.679 1.00 98.44 183 LEU A CA 1
ATOM 1447 C C . LEU A 1 183 ? -16.688 -7.563 11.276 1.00 98.44 183 LEU A C 1
ATOM 1449 O O . LEU A 1 183 ? -16.625 -8.040 10.144 1.00 98.44 183 LEU A O 1
ATOM 1453 N N . SER A 1 184 ? -17.566 -7.969 12.184 1.00 98.00 184 SER A N 1
ATOM 1454 C CA . SER A 1 184 ? -18.531 -9.033 11.932 1.00 98.00 184 SER A CA 1
ATOM 1455 C C . SER A 1 184 ? -19.965 -8.519 11.930 1.00 98.00 184 SER A C 1
ATOM 1457 O O . SER A 1 184 ? -20.330 -7.621 12.694 1.00 98.00 184 SER A O 1
ATOM 1459 N N . GLY A 1 185 ? -20.782 -9.082 11.039 1.00 95.50 185 GLY A N 1
ATOM 1460 C CA . GLY A 1 185 ? -22.220 -8.833 10.992 1.00 95.50 185 GLY A CA 1
ATOM 1461 C C . GLY A 1 185 ? -22.964 -9.481 12.163 1.00 95.50 185 GLY A C 1
ATOM 1462 O O . GLY A 1 185 ? -22.369 -10.081 13.060 1.00 95.50 185 GLY A O 1
ATOM 1463 N N . GLU A 1 186 ? -24.293 -9.389 12.148 1.00 86.94 186 GLU A N 1
ATOM 1464 C CA . GLU A 1 186 ? -25.151 -10.039 13.153 1.00 86.94 186 GLU A CA 1
ATOM 1465 C C . GLU A 1 186 ? -25.024 -11.572 13.141 1.00 86.94 186 GLU A C 1
ATOM 1467 O O . GLU A 1 186 ? -25.095 -12.217 14.186 1.00 86.94 186 GLU A O 1
ATOM 1472 N N . ASP A 1 187 ? -24.755 -12.157 11.972 1.00 88.81 187 ASP A N 1
ATOM 1473 C CA . ASP A 1 187 ? -24.499 -13.590 11.808 1.00 88.81 187 ASP A CA 1
ATOM 1474 C C . ASP A 1 187 ? -23.120 -14.030 12.336 1.00 88.81 187 ASP A C 1
ATOM 1476 O O . ASP A 1 187 ? -22.784 -15.215 12.295 1.00 88.81 187 ASP A O 1
ATOM 1480 N N . GLY A 1 188 ? -22.320 -13.083 12.840 1.00 88.31 188 GLY A N 1
ATOM 1481 C CA . GLY A 1 188 ? -20.975 -13.308 13.352 1.00 88.31 188 GLY A CA 1
ATOM 1482 C C . GLY A 1 188 ? -19.920 -13.524 12.270 1.00 88.31 188 GLY A C 1
ATOM 1483 O O . GLY A 1 188 ? -18.778 -13.817 12.619 1.00 88.31 188 GLY A O 1
ATOM 1484 N N . LYS A 1 189 ? -20.258 -13.379 10.981 1.00 93.75 189 LYS A N 1
ATOM 1485 C CA . LYS A 1 189 ? -19.297 -13.538 9.883 1.00 93.75 189 LYS A CA 1
ATOM 1486 C C . LYS A 1 189 ? -18.589 -12.223 9.561 1.00 93.75 189 LYS A C 1
ATOM 1488 O O . LYS A 1 189 ? -19.213 -11.166 9.691 1.00 93.75 189 LYS A O 1
ATOM 1493 N N . PRO A 1 190 ? -17.326 -12.267 9.100 1.00 96.12 190 PRO A N 1
ATOM 1494 C CA . PRO A 1 190 ? -16.608 -11.073 8.670 1.00 96.12 190 PRO A CA 1
ATOM 1495 C C . PRO A 1 190 ? -17.328 -10.353 7.525 1.00 96.12 190 PRO A C 1
ATOM 1497 O O . PRO A 1 190 ? -17.795 -10.980 6.571 1.00 96.12 190 PRO A O 1
ATOM 1500 N N . VAL A 1 191 ? -17.402 -9.025 7.602 1.00 97.38 191 VAL A N 1
ATOM 1501 C CA . VAL A 1 191 ? -17.851 -8.186 6.485 1.00 97.38 191 VAL A CA 1
ATOM 1502 C C . VAL A 1 191 ? -16.705 -7.958 5.501 1.00 97.38 191 VAL A C 1
ATOM 1504 O O . VAL A 1 191 ? -15.533 -7.982 5.873 1.00 97.38 191 VAL A O 1
ATOM 1507 N N . SER A 1 192 ? -17.039 -7.702 4.233 1.00 97.44 192 SER A N 1
ATOM 1508 C CA . SER A 1 192 ? -16.025 -7.377 3.224 1.00 97.44 192 SER A CA 1
ATOM 1509 C C . SER A 1 192 ? -15.228 -6.130 3.616 1.00 97.44 192 SER A C 1
ATOM 1511 O O . SER A 1 192 ? -15.798 -5.122 4.041 1.00 97.44 192 SER A O 1
ATOM 1513 N N . ARG A 1 193 ? -13.911 -6.204 3.408 1.00 97.75 193 ARG A N 1
ATOM 1514 C CA . ARG A 1 193 ? -12.943 -5.126 3.658 1.00 97.75 193 ARG A CA 1
ATOM 1515 C C . ARG A 1 193 ? -12.484 -4.433 2.371 1.00 97.75 193 ARG A C 1
ATOM 1517 O O . ARG A 1 193 ? -11.649 -3.542 2.410 1.00 97.75 193 ARG A O 1
ATOM 1524 N N . GLN A 1 194 ? -13.053 -4.807 1.220 1.00 97.06 194 GLN A N 1
ATOM 1525 C CA . GLN A 1 194 ? -12.640 -4.332 -0.110 1.00 97.06 194 GLN A CA 1
ATOM 1526 C C . GLN A 1 194 ? -12.641 -2.800 -0.256 1.00 97.06 194 GLN A C 1
ATOM 1528 O O . GLN A 1 194 ? -11.858 -2.253 -1.030 1.00 97.06 194 GLN A O 1
ATOM 1533 N N . HIS A 1 195 ? -13.540 -2.116 0.453 1.00 97.50 195 HIS A N 1
ATOM 1534 C CA . HIS A 1 195 ? -13.691 -0.660 0.397 1.00 97.50 195 HIS A CA 1
ATOM 1535 C C . HIS A 1 195 ? -13.175 0.051 1.648 1.00 97.50 195 HIS A C 1
ATOM 1537 O O . HIS A 1 195 ? -13.387 1.256 1.788 1.00 97.50 195 HIS A O 1
ATOM 1543 N N . TRP A 1 196 ? -12.508 -0.677 2.547 1.00 98.62 196 TRP A N 1
ATOM 1544 C CA . TRP A 1 196 ? -11.955 -0.081 3.749 1.00 98.62 196 TRP A CA 1
ATOM 1545 C C . TRP A 1 196 ? -10.819 0.874 3.421 1.00 98.62 196 TRP A C 1
ATOM 1547 O O . TRP A 1 196 ? -10.038 0.675 2.488 1.00 98.62 196 TRP A O 1
ATOM 1557 N N . LYS A 1 197 ? -10.716 1.917 4.236 1.00 98.31 197 LYS A N 1
ATOM 1558 C CA . LYS A 1 197 ? -9.628 2.879 4.183 1.00 98.31 197 LYS A CA 1
ATOM 1559 C C . LYS A 1 197 ? -9.238 3.272 5.596 1.00 98.31 197 LYS A C 1
ATOM 1561 O O . LYS A 1 197 ? -10.090 3.731 6.354 1.00 98.31 197 LYS A O 1
ATOM 1566 N N . VAL A 1 198 ? -7.952 3.170 5.930 1.00 98.38 198 VAL A N 1
ATOM 1567 C CA . VAL A 1 198 ? -7.435 3.857 7.118 1.00 98.38 198 VAL A CA 1
ATOM 1568 C C . VAL A 1 198 ? -7.517 5.355 6.849 1.00 98.38 198 VAL A C 1
ATOM 1570 O O . VAL A 1 198 ? -6.923 5.864 5.896 1.00 98.38 198 VAL A O 1
ATOM 1573 N N . VAL A 1 199 ? -8.301 6.060 7.657 1.00 97.62 199 VAL A N 1
ATOM 1574 C CA . VAL A 1 199 ? -8.419 7.522 7.579 1.00 97.62 199 VAL A CA 1
ATOM 1575 C C . VAL A 1 199 ? -7.528 8.226 8.592 1.00 97.62 199 VAL A C 1
ATOM 1577 O O . VAL A 1 199 ? -7.264 9.409 8.411 1.00 97.62 199 VAL A O 1
ATOM 1580 N N . TYR A 1 200 ? -7.080 7.513 9.629 1.00 98.50 200 TYR A N 1
ATOM 1581 C CA . TYR A 1 200 ? -6.142 8.018 10.623 1.00 98.50 200 TYR A CA 1
ATOM 1582 C C . TYR A 1 200 ? -5.434 6.865 11.343 1.00 98.50 200 TYR A C 1
ATOM 1584 O O . TYR A 1 200 ? -6.076 5.875 11.698 1.00 98.50 200 TYR A O 1
ATOM 1592 N N . ALA A 1 201 ? -4.141 7.026 11.605 1.00 98.50 201 ALA A N 1
ATOM 1593 C CA . ALA A 1 201 ? -3.389 6.266 12.599 1.00 98.50 201 ALA A CA 1
ATOM 1594 C C . ALA A 1 201 ? -2.476 7.248 13.339 1.00 98.50 201 ALA A C 1
ATOM 1596 O O . ALA A 1 201 ? -1.765 8.013 12.691 1.00 98.50 201 ALA A O 1
ATOM 1597 N N . ASP A 1 202 ? -2.509 7.291 14.672 1.00 98.25 202 ASP A N 1
ATOM 1598 C CA . ASP A 1 202 ? -1.813 8.347 15.425 1.00 98.25 202 ASP A CA 1
ATOM 1599 C C . ASP A 1 202 ? -0.288 8.331 15.230 1.00 98.25 202 ASP A C 1
ATOM 1601 O O . ASP A 1 202 ? 0.358 9.389 15.258 1.00 98.25 202 ASP A O 1
ATOM 1605 N N . SER A 1 203 ? 0.257 7.131 15.014 1.00 97.81 203 SER A N 1
ATOM 1606 C CA . SER A 1 203 ? 1.672 6.842 14.843 1.00 97.81 203 SER A CA 1
ATOM 1607 C C . SER A 1 203 ? 1.875 5.547 14.048 1.00 97.81 203 SER A C 1
ATOM 1609 O O . SER A 1 203 ? 1.108 4.592 14.182 1.00 97.81 203 SER A O 1
ATOM 1611 N N . GLU A 1 204 ? 2.934 5.498 13.239 1.00 97.75 204 GLU A N 1
ATOM 1612 C CA . GLU A 1 204 ? 3.304 4.348 12.410 1.00 97.75 204 GLU A CA 1
ATOM 1613 C C . GLU A 1 204 ? 4.830 4.216 12.348 1.00 97.75 204 GLU A C 1
ATOM 1615 O O . GLU A 1 204 ? 5.544 5.214 12.222 1.00 97.75 204 GLU A O 1
ATOM 1620 N N . GLU A 1 205 ? 5.337 2.986 12.400 1.00 96.69 205 GLU A N 1
ATOM 1621 C CA . GLU A 1 205 ? 6.721 2.689 12.042 1.00 96.69 205 GLU A CA 1
ATOM 1622 C C . GLU A 1 205 ? 6.842 2.440 10.534 1.00 96.69 205 GLU A C 1
ATOM 1624 O O . GLU A 1 205 ? 6.320 1.451 10.013 1.00 96.69 205 GLU A O 1
ATOM 1629 N N . THR A 1 206 ? 7.578 3.314 9.844 1.00 93.19 206 THR A N 1
ATOM 1630 C CA . THR A 1 206 ? 7.802 3.224 8.391 1.00 93.19 206 THR A CA 1
ATOM 1631 C C . THR A 1 206 ? 9.268 3.384 7.976 1.00 93.19 206 THR A C 1
ATOM 1633 O O . THR A 1 206 ? 9.538 3.504 6.782 1.00 93.19 206 THR A O 1
ATOM 1636 N N . ASN A 1 207 ? 10.209 3.458 8.926 1.00 91.19 207 ASN A N 1
ATOM 1637 C CA . ASN A 1 207 ? 11.635 3.635 8.635 1.00 91.19 207 ASN A CA 1
ATOM 1638 C C . ASN A 1 207 ? 12.400 2.319 8.770 1.00 91.19 207 ASN A C 1
ATOM 1640 O O . ASN A 1 207 ? 12.981 1.847 7.796 1.00 91.19 207 ASN A O 1
ATOM 1644 N N . ASP A 1 208 ? 12.377 1.715 9.958 1.00 94.75 208 ASP A N 1
ATOM 1645 C CA . ASP A 1 208 ? 13.100 0.465 10.230 1.00 94.75 208 ASP A CA 1
ATOM 1646 C C . ASP A 1 208 ? 12.319 -0.767 9.747 1.00 94.75 208 ASP A C 1
ATOM 1648 O O . ASP A 1 208 ? 12.879 -1.852 9.586 1.00 94.75 208 ASP A O 1
ATOM 1652 N N . ALA A 1 209 ? 11.013 -0.606 9.523 1.00 94.62 209 ALA A N 1
ATOM 1653 C CA . ALA A 1 209 ? 10.101 -1.625 9.021 1.00 94.62 209 ALA A CA 1
ATOM 1654 C C . ALA A 1 209 ? 8.941 -0.976 8.246 1.00 94.62 209 ALA A C 1
ATOM 1656 O O . ALA A 1 209 ? 8.752 0.235 8.302 1.00 94.62 209 ALA A O 1
ATOM 1657 N N . ASN A 1 210 ? 8.148 -1.782 7.531 1.00 95.12 210 ASN A N 1
ATOM 1658 C CA . ASN A 1 210 ? 6.935 -1.332 6.839 1.00 95.12 210 ASN A CA 1
ATOM 1659 C C . ASN A 1 210 ? 5.677 -1.718 7.636 1.00 95.12 210 ASN A C 1
ATOM 1661 O O . ASN A 1 210 ? 4.889 -2.556 7.193 1.00 95.12 210 ASN A O 1
ATOM 1665 N N . ASN A 1 211 ? 5.498 -1.122 8.817 1.00 97.62 211 ASN A N 1
ATOM 1666 C CA . ASN A 1 211 ? 4.389 -1.434 9.726 1.00 97.62 211 ASN A CA 1
ATOM 1667 C C . ASN A 1 211 ? 3.244 -0.421 9.581 1.00 97.62 211 ASN A C 1
ATOM 1669 O O . ASN A 1 211 ? 2.711 0.096 10.567 1.00 97.62 211 ASN A O 1
ATOM 1673 N N . ILE A 1 212 ? 2.906 -0.102 8.334 1.00 97.12 212 ILE A N 1
ATOM 1674 C CA . ILE A 1 212 ? 1.871 0.866 7.981 1.00 97.12 212 ILE A CA 1
ATOM 1675 C C . ILE A 1 212 ? 0.481 0.371 8.422 1.00 97.12 212 ILE A C 1
ATOM 1677 O O . ILE A 1 212 ? 0.188 -0.824 8.402 1.00 97.12 212 ILE A O 1
ATOM 1681 N N . ALA A 1 213 ? -0.404 1.287 8.808 1.00 98.50 213 ALA A N 1
ATOM 1682 C CA . ALA A 1 213 ? -1.708 0.984 9.391 1.00 98.50 213 ALA A CA 1
ATOM 1683 C C . ALA A 1 213 ? -2.640 0.175 8.475 1.00 98.50 213 ALA A C 1
ATOM 1685 O O . ALA A 1 213 ? -3.509 -0.540 8.965 1.00 98.50 213 ALA A O 1
ATOM 1686 N N . SER A 1 214 ? -2.466 0.242 7.150 1.00 97.69 214 SER A N 1
ATOM 1687 C CA . SER A 1 214 ? -3.248 -0.573 6.210 1.00 97.69 214 SER A CA 1
ATOM 1688 C C . SER A 1 214 ? -2.950 -2.072 6.296 1.00 97.69 214 SER A C 1
ATOM 1690 O O . SER A 1 214 ? -3.747 -2.857 5.791 1.00 97.69 214 SER A O 1
ATOM 1692 N N . ASN A 1 215 ? -1.855 -2.474 6.952 1.00 98.62 215 ASN A N 1
ATOM 1693 C CA . ASN A 1 215 ? -1.543 -3.886 7.181 1.00 98.62 215 ASN A CA 1
ATOM 1694 C C . ASN A 1 215 ? -2.646 -4.598 7.980 1.00 98.62 215 ASN A C 1
ATOM 1696 O O . ASN A 1 215 ? -2.809 -5.791 7.821 1.00 98.62 215 ASN A O 1
ATOM 1700 N N . VAL A 1 216 ? -3.470 -3.887 8.768 1.00 98.81 216 VAL A N 1
ATOM 1701 C CA . VAL A 1 216 ? -4.536 -4.517 9.576 1.00 98.81 216 VAL A CA 1
ATOM 1702 C C . VAL A 1 216 ? -5.676 -5.150 8.761 1.00 98.81 216 VAL A C 1
ATOM 1704 O O . VAL A 1 216 ? -6.600 -5.716 9.346 1.00 98.81 216 VAL A O 1
ATOM 1707 N N . PHE A 1 217 ? -5.705 -4.983 7.438 1.00 98.38 217 PHE A N 1
ATOM 1708 C CA . PHE A 1 217 ? -6.724 -5.589 6.576 1.00 98.38 217 PHE A CA 1
ATOM 1709 C C . PHE A 1 217 ? -6.183 -6.060 5.222 1.00 98.38 217 PHE A C 1
ATOM 1711 O O . PHE A 1 217 ? -6.936 -6.138 4.245 1.00 98.38 217 PHE A O 1
ATOM 1718 N N . ASP A 1 218 ? -4.894 -6.385 5.146 1.00 98.00 218 ASP A N 1
ATOM 1719 C CA . ASP A 1 218 ? -4.260 -6.865 3.915 1.00 98.00 218 ASP A CA 1
ATOM 1720 C C . ASP A 1 218 ? -4.398 -8.391 3.716 1.00 98.00 218 ASP A C 1
ATOM 1722 O O . ASP A 1 218 ? -3.957 -8.914 2.687 1.00 98.00 218 ASP A O 1
ATOM 1726 N N . LEU A 1 219 ? -5.071 -9.086 4.652 1.00 97.50 219 LEU A N 1
ATOM 1727 C CA . LEU A 1 219 ? -5.231 -10.546 4.686 1.00 97.50 219 LEU A CA 1
ATOM 1728 C C . LEU A 1 219 ? -3.897 -11.288 4.888 1.00 97.50 219 LEU A C 1
ATOM 1730 O O . LEU A 1 219 ? -3.760 -12.431 4.443 1.00 97.50 219 LEU A O 1
ATOM 1734 N N . GLN A 1 220 ? -2.908 -10.666 5.532 1.00 98.31 220 GLN A N 1
ATOM 1735 C CA . GLN A 1 220 ? -1.619 -11.275 5.849 1.00 98.31 220 GLN A CA 1
ATOM 1736 C C . GLN A 1 220 ? -1.375 -11.252 7.361 1.00 98.31 220 GLN A C 1
ATOM 1738 O O . GLN A 1 220 ? -0.827 -10.309 7.907 1.00 98.31 220 GLN A O 1
ATOM 1743 N N . GLU A 1 221 ? -1.641 -12.364 8.051 1.00 98.31 221 GLU A N 1
ATOM 1744 C CA . GLU A 1 221 ? -1.408 -12.477 9.507 1.00 98.31 221 GLU A CA 1
ATOM 1745 C C . GLU A 1 221 ? 0.068 -12.275 9.941 1.00 98.31 221 GLU A C 1
ATOM 1747 O O . GLU A 1 221 ? 0.370 -12.178 11.131 1.00 98.31 221 GLU A O 1
ATOM 1752 N N . SER A 1 222 ? 1.007 -12.245 8.985 1.00 98.06 222 SER A N 1
ATOM 1753 C CA . SER A 1 222 ? 2.427 -11.964 9.217 1.00 98.06 222 SER A CA 1
ATOM 1754 C C . SER A 1 222 ? 2.809 -10.486 9.130 1.00 98.06 222 SER A C 1
ATOM 1756 O O . SER A 1 222 ? 3.899 -10.127 9.577 1.00 98.06 222 SER A O 1
ATOM 1758 N N . THR A 1 223 ? 1.979 -9.649 8.507 1.00 98.44 223 THR A N 1
ATOM 1759 C CA . THR A 1 223 ? 2.158 -8.196 8.516 1.00 98.44 223 THR A CA 1
ATOM 1760 C C . THR A 1 223 ? 1.377 -7.627 9.696 1.00 98.44 223 THR A C 1
ATOM 1762 O O . THR A 1 223 ? 0.518 -8.280 10.285 1.00 98.44 223 THR A O 1
ATOM 1765 N N . PHE A 1 224 ? 1.748 -6.429 10.128 1.00 98.75 224 PHE A N 1
ATOM 1766 C CA . PHE A 1 224 ? 1.044 -5.750 11.205 1.00 98.75 224 PHE A CA 1
ATOM 1767 C C . PHE A 1 224 ? 1.255 -4.247 11.113 1.00 98.75 224 PHE A C 1
ATOM 1769 O O . PHE A 1 224 ? 2.287 -3.769 10.636 1.00 98.75 224 PHE A O 1
ATOM 1776 N N . TRP A 1 225 ? 0.270 -3.493 11.585 1.00 98.81 225 TRP A N 1
ATOM 1777 C CA . TRP A 1 225 ? 0.479 -2.119 12.012 1.00 98.81 225 TRP A CA 1
ATOM 1778 C C . TRP A 1 225 ? 1.292 -2.117 13.305 1.00 98.81 225 TRP A C 1
ATOM 1780 O O . TRP A 1 225 ? 1.091 -2.974 14.169 1.00 98.81 225 TRP A O 1
ATOM 1790 N N . HIS A 1 226 ? 2.189 -1.147 13.453 1.00 98.75 226 HIS A N 1
ATOM 1791 C CA . HIS A 1 226 ? 2.875 -0.860 14.706 1.00 98.75 226 HIS A CA 1
ATOM 1792 C C . HIS A 1 226 ? 3.086 0.647 14.832 1.00 98.75 226 HIS A C 1
ATOM 1794 O O . HIS A 1 226 ? 3.458 1.299 13.854 1.00 98.75 226 HIS A O 1
ATOM 1800 N N . THR A 1 227 ? 2.900 1.197 16.030 1.00 98.69 227 THR A N 1
ATOM 1801 C CA . THR A 1 227 ? 3.232 2.603 16.311 1.00 98.69 227 THR A CA 1
ATOM 1802 C C . THR A 1 227 ? 4.738 2.848 16.171 1.00 98.69 227 THR A C 1
ATOM 1804 O O . THR A 1 227 ? 5.540 1.914 16.237 1.00 98.69 227 THR A O 1
ATOM 1807 N N . GLY A 1 228 ? 5.148 4.090 15.922 1.00 97.56 228 GLY A N 1
ATOM 1808 C CA . GLY A 1 228 ? 6.551 4.423 15.671 1.00 97.56 228 GLY A CA 1
ATOM 1809 C C . GLY A 1 228 ? 7.470 4.023 16.828 1.00 97.56 228 GLY A C 1
ATOM 1810 O O . GLY A 1 228 ? 7.105 4.153 17.998 1.00 97.56 228 GLY A O 1
ATOM 1811 N N . TYR A 1 229 ? 8.673 3.542 16.505 1.00 96.94 229 TYR A N 1
ATOM 1812 C CA . TYR A 1 229 ? 9.713 3.263 17.499 1.00 96.94 229 TYR A CA 1
ATOM 1813 C C . TYR A 1 229 ? 11.108 3.739 17.079 1.00 96.94 229 TYR A C 1
ATOM 1815 O O . TYR A 1 229 ? 11.933 4.007 17.950 1.00 96.94 229 TYR A O 1
ATOM 1823 N N . SER A 1 230 ? 11.379 3.870 15.778 1.00 95.88 230 SER A N 1
ATOM 1824 C CA . SER A 1 230 ? 12.702 4.222 15.241 1.00 95.88 230 SER A CA 1
ATOM 1825 C C . SER A 1 230 ? 13.041 5.710 15.360 1.00 95.88 230 SER A C 1
ATOM 1827 O O . SER A 1 230 ? 14.198 6.079 15.550 1.00 95.88 230 SER A O 1
ATOM 1829 N N . THR A 1 231 ? 12.036 6.582 15.255 1.00 90.56 231 THR A N 1
ATOM 1830 C CA . THR A 1 231 ? 12.212 8.045 15.261 1.00 90.56 231 THR A CA 1
ATOM 1831 C C . THR A 1 231 ? 11.587 8.692 16.481 1.00 90.56 231 THR A C 1
ATOM 1833 O O . THR A 1 231 ? 12.234 9.470 17.179 1.00 90.56 231 THR A O 1
ATOM 1836 N N . ILE A 1 232 ? 10.324 8.368 16.742 1.00 92.06 232 ILE A N 1
ATOM 1837 C CA . ILE A 1 232 ? 9.563 8.814 17.903 1.00 92.06 232 ILE A CA 1
ATOM 1838 C C . ILE A 1 232 ? 8.773 7.609 18.404 1.00 92.06 232 ILE A C 1
ATOM 1840 O O . ILE A 1 232 ? 8.138 6.927 17.607 1.00 92.06 232 ILE A O 1
ATOM 1844 N N . ALA A 1 233 ? 8.798 7.395 19.718 1.00 96.31 233 ALA A N 1
ATOM 1845 C CA . ALA A 1 233 ? 7.990 6.410 20.430 1.00 96.31 233 ALA A CA 1
ATOM 1846 C C . ALA A 1 233 ? 6.949 7.146 21.295 1.00 96.31 233 ALA A C 1
ATOM 1848 O O . ALA A 1 233 ? 7.202 7.376 22.482 1.00 96.31 233 ALA A O 1
ATOM 1849 N N . PRO A 1 234 ? 5.837 7.632 20.706 1.00 96.94 234 PRO A N 1
ATOM 1850 C CA . PRO A 1 234 ? 4.815 8.335 21.474 1.00 96.94 234 PRO A CA 1
ATOM 1851 C C . PRO A 1 234 ? 4.188 7.379 22.500 1.00 96.94 234 PRO A C 1
ATOM 1853 O O . PRO A 1 234 ? 4.029 6.205 22.189 1.00 96.94 234 PRO A O 1
ATOM 1856 N N . PRO A 1 235 ? 3.838 7.839 23.712 1.00 98.19 235 PRO A N 1
ATOM 1857 C CA . PRO A 1 235 ? 3.141 6.999 24.676 1.00 98.19 235 PRO A CA 1
ATOM 1858 C C . PRO A 1 235 ? 1.677 6.789 24.272 1.00 98.19 235 PRO A C 1
ATOM 1860 O O . PRO A 1 235 ? 1.108 7.583 23.523 1.00 98.19 235 PRO A O 1
ATOM 1863 N N . HIS A 1 236 ? 1.044 5.777 24.867 1.00 98.38 236 HIS A N 1
ATOM 1864 C CA . HIS A 1 236 ? -0.409 5.615 24.840 1.00 98.38 236 HIS A CA 1
ATOM 1865 C C . HIS A 1 236 ? -1.163 6.888 25.284 1.00 98.38 236 HIS A C 1
ATOM 1867 O O . HIS A 1 236 ? -0.660 7.641 26.127 1.00 98.38 236 HIS A O 1
ATOM 1873 N N . PRO A 1 237 ? -2.416 7.079 24.824 1.00 98.62 237 PRO A N 1
ATOM 1874 C CA . PRO A 1 237 ? -3.201 6.158 23.991 1.00 98.62 237 PRO A CA 1
ATOM 1875 C C . PRO A 1 237 ? -2.850 6.217 22.494 1.00 98.62 237 PRO A C 1
ATOM 1877 O O . PRO A 1 237 ? -2.440 7.260 21.998 1.00 98.62 237 PRO A O 1
ATOM 1880 N N . HIS A 1 238 ? -3.083 5.107 21.785 1.00 98.88 238 HIS A N 1
ATOM 1881 C CA . HIS A 1 238 ? -2.916 4.993 20.326 1.00 98.88 238 HIS A CA 1
ATOM 1882 C C . HIS A 1 238 ? -4.244 4.715 19.641 1.00 98.88 238 HIS A C 1
ATOM 1884 O O . HIS A 1 238 ? -5.082 4.018 20.212 1.00 98.88 238 HIS A O 1
ATOM 1890 N N . GLN A 1 239 ? -4.446 5.221 18.427 1.00 98.88 239 GLN A N 1
ATOM 1891 C CA . GLN A 1 239 ? -5.715 5.111 17.714 1.00 98.88 239 GLN A CA 1
ATOM 1892 C C . GLN A 1 239 ? -5.516 4.777 16.241 1.00 98.88 239 GLN A C 1
ATOM 1894 O O . GLN A 1 239 ? -4.696 5.384 15.555 1.00 98.88 239 GLN A O 1
ATOM 1899 N N . ILE A 1 240 ? -6.367 3.881 15.744 1.00 98.88 240 ILE A N 1
ATOM 1900 C CA . ILE A 1 240 ? -6.569 3.635 14.316 1.00 98.88 240 ILE A CA 1
ATOM 1901 C C . ILE A 1 240 ? -8.040 3.859 13.969 1.00 98.88 240 ILE A C 1
ATOM 1903 O O . ILE A 1 240 ? -8.934 3.373 14.666 1.00 98.88 240 ILE A O 1
ATOM 1907 N N . VAL A 1 241 ? -8.293 4.596 12.887 1.00 98.88 241 VAL A N 1
ATOM 1908 C CA . VAL A 1 241 ? -9.634 4.905 12.382 1.00 98.88 241 VAL A CA 1
ATOM 1909 C C . VAL A 1 241 ? -9.783 4.376 10.961 1.00 98.88 241 VAL A C 1
ATOM 1911 O O . VAL A 1 241 ? -8.997 4.709 10.072 1.00 98.88 241 VAL A O 1
ATOM 1914 N N . ILE A 1 242 ? -10.832 3.591 10.739 1.00 98.88 242 ILE A N 1
ATOM 1915 C CA . ILE A 1 242 ? -11.167 2.967 9.461 1.00 98.88 242 ILE A CA 1
ATOM 1916 C C . ILE A 1 242 ? -12.521 3.497 8.983 1.00 98.88 242 ILE A C 1
ATOM 1918 O O . ILE A 1 242 ? -13.514 3.444 9.709 1.00 98.88 242 ILE A O 1
ATOM 1922 N N . ASP A 1 243 ? -12.561 3.993 7.749 1.00 98.81 243 ASP A N 1
ATOM 1923 C CA . ASP A 1 243 ? -13.785 4.195 6.971 1.00 98.81 243 ASP A CA 1
ATOM 1924 C C . ASP A 1 243 ? -14.119 2.881 6.258 1.00 98.81 243 ASP A C 1
ATOM 1926 O O . ASP A 1 243 ? -13.292 2.359 5.512 1.00 98.81 243 ASP A O 1
ATOM 1930 N N . LEU A 1 244 ? -15.317 2.339 6.483 1.00 98.69 244 LEU A N 1
ATOM 1931 C CA . LEU A 1 244 ? -15.758 1.072 5.893 1.00 98.69 244 LEU A CA 1
ATOM 1932 C C . LEU A 1 244 ? -16.094 1.189 4.394 1.00 98.69 244 LEU A C 1
ATOM 1934 O O . LEU A 1 244 ? -16.318 0.173 3.738 1.00 98.69 244 LEU A O 1
ATOM 1938 N N . GLY A 1 245 ? -16.185 2.406 3.849 1.00 98.38 245 GLY A N 1
ATOM 1939 C CA . GLY A 1 245 ? -16.564 2.677 2.458 1.00 98.38 245 GLY A CA 1
ATOM 1940 C C . GLY A 1 245 ? -18.078 2.697 2.212 1.00 98.38 245 GLY A C 1
ATOM 1941 O O . GLY A 1 245 ? -18.550 3.323 1.261 1.00 98.38 245 GLY A O 1
ATOM 1942 N N . GLU A 1 246 ? -18.854 2.102 3.114 1.00 97.81 246 GLU A N 1
ATOM 1943 C CA . GLU A 1 246 ? -20.314 2.019 3.083 1.00 97.81 246 GLU A CA 1
ATOM 1944 C C . GLU A 1 246 ? -20.884 1.819 4.497 1.00 97.81 246 GLU A C 1
ATOM 1946 O O . GLU A 1 246 ? -20.181 1.387 5.411 1.00 97.81 246 GLU A O 1
ATOM 1951 N N . ASP A 1 247 ? -22.164 2.148 4.682 1.00 98.38 247 ASP A N 1
ATOM 1952 C CA . ASP A 1 247 ? -22.871 1.909 5.942 1.00 98.38 247 ASP A CA 1
ATOM 1953 C C . ASP A 1 247 ? -23.099 0.397 6.125 1.00 98.38 247 ASP A C 1
ATOM 1955 O O . ASP A 1 247 ? -23.787 -0.235 5.320 1.00 98.38 247 ASP A O 1
ATOM 1959 N N . LYS A 1 248 ? -22.564 -0.189 7.202 1.00 97.75 248 LYS A N 1
ATOM 1960 C CA . LYS A 1 248 ? -22.694 -1.622 7.516 1.00 97.75 248 LYS A CA 1
ATOM 1961 C C . LYS A 1 248 ? -23.299 -1.849 8.894 1.00 97.75 248 LYS A C 1
ATOM 1963 O O . LYS A 1 248 ? -22.969 -1.155 9.850 1.00 97.75 248 LYS A O 1
ATOM 1968 N N . ALA A 1 249 ? -24.157 -2.860 9.000 1.00 97.31 249 ALA A N 1
ATOM 1969 C CA . ALA A 1 249 ? -24.675 -3.358 10.269 1.00 97.31 249 ALA A CA 1
ATOM 1970 C C . ALA A 1 249 ? -23.646 -4.304 10.913 1.00 97.31 249 ALA A C 1
ATOM 1972 O O . ALA A 1 249 ? -23.398 -5.388 10.390 1.00 97.31 249 ALA A O 1
ATOM 1973 N N . ILE A 1 250 ? -23.037 -3.882 12.022 1.00 98.06 250 ILE A N 1
ATOM 1974 C CA . ILE A 1 250 ? -21.937 -4.582 12.697 1.00 98.06 250 ILE A CA 1
ATOM 1975 C C . ILE A 1 250 ? -22.378 -5.036 14.091 1.00 98.06 250 ILE A C 1
ATOM 1977 O O . ILE A 1 250 ? -22.921 -4.241 14.862 1.00 98.06 250 ILE A O 1
ATOM 1981 N N . GLY A 1 251 ? -22.141 -6.311 14.406 1.00 96.75 251 GLY A N 1
ATOM 1982 C CA . GLY A 1 251 ? -22.443 -6.952 15.692 1.00 96.75 251 GLY A CA 1
ATOM 1983 C C . GLY A 1 251 ? -21.207 -7.289 16.538 1.00 96.75 251 GLY A C 1
ATOM 1984 O O . GLY A 1 251 ? -21.343 -7.621 17.719 1.00 96.75 251 GLY A O 1
ATOM 1985 N N . GLY A 1 252 ? -20.005 -7.189 15.971 1.00 97.44 252 GLY A N 1
ATOM 1986 C CA . GLY A 1 252 ? -18.756 -7.451 16.678 1.00 97.44 252 GLY A CA 1
ATOM 1987 C C . GLY A 1 252 ? -17.516 -7.127 15.854 1.00 97.44 252 GLY A C 1
ATOM 1988 O O . GLY A 1 252 ? -17.600 -6.583 14.752 1.00 97.44 252 GLY A O 1
ATOM 1989 N N . PHE A 1 253 ? -16.356 -7.472 16.403 1.00 98.19 253 PHE A N 1
ATOM 1990 C CA . PHE A 1 253 ? -15.076 -7.373 15.716 1.00 98.19 253 PHE A CA 1
ATOM 1991 C C . PHE A 1 253 ? -14.112 -8.473 16.167 1.00 98.19 253 PHE A C 1
ATOM 1993 O O . PHE A 1 253 ? -14.291 -9.073 17.229 1.00 98.19 253 PHE A O 1
ATOM 2000 N N . SER A 1 254 ? -13.095 -8.723 15.355 1.00 98.50 254 SER A N 1
ATOM 2001 C CA . SER A 1 254 ? -11.992 -9.625 15.661 1.00 98.50 254 SER A CA 1
ATOM 2002 C C . SER A 1 254 ? -10.681 -8.843 15.654 1.00 98.50 254 SER A C 1
ATOM 2004 O O . SER A 1 254 ? -10.490 -7.956 14.822 1.00 98.50 254 SER A O 1
ATOM 2006 N N . TYR A 1 255 ? -9.792 -9.191 16.577 1.00 98.75 255 TYR A N 1
ATOM 2007 C CA . TYR A 1 255 ? -8.438 -8.661 16.703 1.00 98.75 255 TYR A CA 1
ATOM 2008 C C . TYR A 1 255 ? -7.445 -9.817 16.636 1.00 98.75 255 TYR A C 1
ATOM 2010 O O . TYR A 1 255 ? -7.589 -10.802 17.368 1.00 98.75 255 TYR A O 1
ATOM 2018 N N . LEU A 1 256 ? -6.436 -9.676 15.783 1.00 98.75 256 LEU A N 1
ATOM 2019 C CA . LEU A 1 256 ? -5.261 -10.532 15.764 1.00 98.75 256 LEU A CA 1
ATOM 2020 C C . LEU A 1 256 ? -4.033 -9.688 16.151 1.00 98.75 256 LEU A C 1
ATOM 2022 O O . LEU A 1 256 ? -3.719 -8.723 15.448 1.00 98.75 256 LEU A O 1
ATOM 2026 N N . PRO A 1 257 ? -3.332 -10.005 17.254 1.00 98.56 257 PRO A N 1
ATOM 2027 C CA . PRO A 1 257 ? -2.048 -9.383 17.565 1.00 98.56 257 PRO A CA 1
ATOM 2028 C C . PRO A 1 257 ? -0.969 -9.807 16.567 1.00 98.56 257 PRO A C 1
ATOM 2030 O O . PRO A 1 257 ? -1.123 -10.803 15.861 1.00 98.56 257 PRO A O 1
ATOM 2033 N N . ARG A 1 258 ? 0.176 -9.115 16.579 1.00 98.19 258 ARG A N 1
ATOM 2034 C CA . ARG A 1 258 ? 1.376 -9.572 15.862 1.00 98.19 258 ARG A CA 1
ATOM 2035 C C . ARG A 1 258 ? 1.708 -11.046 16.183 1.00 98.19 258 ARG A C 1
ATOM 2037 O O . ARG A 1 258 ? 1.468 -11.499 17.311 1.00 98.19 258 ARG A O 1
ATOM 2044 N N . PRO A 1 259 ? 2.269 -11.808 15.231 1.00 96.81 259 PRO A N 1
ATOM 2045 C CA . PRO A 1 259 ? 2.432 -13.254 15.376 1.00 96.81 259 PRO A CA 1
ATOM 2046 C C . PRO A 1 259 ? 3.570 -13.655 16.322 1.00 96.81 259 PRO A C 1
ATOM 2048 O O . PRO A 1 259 ? 3.582 -14.782 16.817 1.00 96.81 259 PRO A O 1
ATOM 2051 N N . GLU A 1 260 ? 4.546 -12.780 16.579 1.00 97.50 260 GLU A N 1
ATOM 2052 C CA . GLU A 1 260 ? 5.710 -13.158 17.380 1.00 97.50 260 GLU A CA 1
ATOM 2053 C C . GLU A 1 260 ? 5.424 -13.113 18.893 1.00 97.50 260 GLU A C 1
ATOM 2055 O O . GLU A 1 260 ? 4.845 -12.144 19.394 1.00 97.50 260 GLU A O 1
ATOM 2060 N N . PRO A 1 261 ? 5.876 -14.114 19.670 1.00 93.69 261 PRO A N 1
ATOM 2061 C CA . PRO A 1 261 ? 5.742 -14.098 21.121 1.00 93.69 261 PRO A CA 1
ATOM 2062 C C . PRO A 1 261 ? 6.738 -13.124 21.768 1.00 93.69 261 PRO A C 1
ATOM 2064 O O . PRO A 1 261 ? 7.880 -12.979 21.324 1.00 93.69 261 PRO A O 1
ATOM 2067 N N . GLY A 1 262 ? 6.323 -12.484 22.865 1.00 92.19 262 GLY A N 1
ATOM 2068 C CA . GLY A 1 262 ? 7.200 -11.645 23.695 1.00 92.19 262 GLY A CA 1
ATOM 2069 C C . GLY A 1 262 ? 7.693 -10.358 23.025 1.00 92.19 262 GLY A C 1
ATOM 2070 O O . GLY A 1 262 ? 8.670 -9.769 23.489 1.00 92.19 262 GLY A O 1
ATOM 2071 N N . LYS A 1 263 ? 7.058 -9.927 21.930 1.00 96.44 263 LYS A N 1
ATOM 2072 C CA . LYS A 1 263 ? 7.356 -8.652 21.271 1.00 96.44 263 LYS A CA 1
ATOM 2073 C C . LYS A 1 263 ? 6.443 -7.519 21.775 1.00 96.44 263 LYS A C 1
ATOM 2075 O O . LYS A 1 263 ? 5.336 -7.808 22.230 1.00 96.44 263 LYS A O 1
ATOM 2080 N N . PRO A 1 264 ? 6.896 -6.249 21.705 1.00 96.94 264 PRO A N 1
ATOM 2081 C CA . PRO A 1 264 ? 6.104 -5.094 22.135 1.00 96.94 264 PRO A CA 1
ATOM 2082 C C . PRO A 1 264 ? 4.850 -4.868 21.279 1.00 96.94 264 PRO A C 1
ATOM 2084 O O . PRO A 1 264 ? 4.730 -5.428 20.184 1.00 96.94 264 PRO A O 1
ATOM 2087 N N . GLY A 1 265 ? 3.940 -4.026 21.779 1.00 97.75 265 GLY A N 1
ATOM 2088 C CA . GLY A 1 265 ? 2.713 -3.634 21.084 1.00 97.75 265 GLY A CA 1
ATOM 2089 C C . GLY A 1 265 ? 1.522 -4.573 21.295 1.00 97.75 265 GLY A C 1
ATOM 2090 O O . GLY A 1 265 ? 0.526 -4.463 20.580 1.00 97.75 265 GLY A O 1
ATOM 2091 N N . MET A 1 266 ? 1.593 -5.507 22.249 1.00 98.25 266 MET A N 1
ATOM 2092 C CA . MET A 1 266 ? 0.489 -6.423 22.562 1.00 98.25 266 MET A CA 1
ATOM 2093 C C . MET A 1 266 ? -0.604 -5.696 23.360 1.00 98.25 266 MET A C 1
ATOM 2095 O O . MET A 1 266 ? -0.552 -5.659 24.593 1.00 98.25 266 MET A O 1
ATOM 2099 N N . ILE A 1 267 ? -1.583 -5.120 22.656 1.00 98.81 267 ILE A N 1
ATOM 2100 C CA . ILE A 1 267 ? -2.674 -4.325 23.242 1.00 98.81 267 ILE A CA 1
ATOM 2101 C C . ILE A 1 267 ? -3.386 -5.123 24.342 1.00 98.81 267 ILE A C 1
ATOM 2103 O O . ILE A 1 267 ? -3.720 -6.294 24.151 1.00 98.81 267 ILE A O 1
ATOM 2107 N N . LYS A 1 268 ? -3.626 -4.475 25.487 1.00 98.75 268 LYS A N 1
ATOM 2108 C CA . LYS A 1 268 ? -4.430 -5.013 26.586 1.00 98.75 268 LYS A CA 1
ATOM 2109 C C . LYS A 1 268 ? -5.755 -4.269 26.671 1.00 98.75 268 LYS A C 1
ATOM 2111 O O . LYS A 1 268 ? -6.738 -4.768 26.136 1.00 98.75 268 LYS A O 1
ATOM 2116 N N . ASP A 1 269 ? -5.797 -3.101 27.308 1.00 98.88 269 ASP A N 1
ATOM 2117 C CA . ASP A 1 269 ? -7.046 -2.359 27.498 1.00 98.88 269 ASP A CA 1
ATOM 2118 C C . ASP A 1 269 ? -7.342 -1.473 26.285 1.00 98.88 269 ASP A C 1
ATOM 2120 O O . ASP A 1 269 ? -6.452 -0.791 25.769 1.00 98.88 269 ASP A O 1
ATOM 2124 N N . TYR A 1 270 ? -8.598 -1.451 25.842 1.00 98.88 270 TYR A N 1
ATOM 2125 C CA . TYR A 1 270 ? -9.017 -0.671 24.682 1.00 98.88 270 TYR A CA 1
ATOM 2126 C C . TYR A 1 270 ? -10.410 -0.056 24.842 1.00 98.88 270 TYR A C 1
ATOM 2128 O O . TYR A 1 270 ? -11.269 -0.532 25.596 1.00 98.88 270 TYR A O 1
ATOM 2136 N N . LYS A 1 271 ? -10.654 0.991 24.054 1.00 98.81 271 LYS A N 1
ATOM 2137 C CA . LYS A 1 271 ? -11.981 1.547 23.788 1.00 98.81 271 LYS A CA 1
ATOM 2138 C C . LYS A 1 271 ? -12.286 1.470 22.303 1.00 98.81 271 LYS A C 1
ATOM 2140 O O . LYS A 1 271 ? -11.400 1.595 21.463 1.00 98.81 271 LYS A O 1
ATOM 2145 N N . LEU A 1 272 ? -13.559 1.284 21.990 1.00 98.31 272 LEU A N 1
ATOM 2146 C CA . LEU A 1 272 ? -14.065 1.278 20.634 1.00 98.31 272 LEU A CA 1
ATOM 2147 C C . LEU A 1 272 ? -15.076 2.394 20.440 1.00 98.31 272 LEU A C 1
ATOM 2149 O O . LEU A 1 272 ? -16.044 2.483 21.192 1.00 98.31 272 LEU A O 1
ATOM 2153 N N . TYR A 1 273 ? -14.911 3.169 19.378 1.00 98.50 273 TYR A N 1
ATOM 2154 C CA . TYR A 1 273 ? -15.857 4.194 18.956 1.00 98.50 273 TYR A CA 1
ATOM 2155 C C . TYR A 1 273 ? -16.345 3.870 17.548 1.00 98.50 273 TYR A C 1
ATOM 2157 O O . TYR A 1 273 ? -15.574 3.438 16.691 1.00 98.50 273 TYR A O 1
ATOM 2165 N N . VAL A 1 274 ? -17.635 4.078 17.295 1.00 97.62 274 VAL A N 1
ATOM 2166 C CA . VAL A 1 274 ? -18.232 3.853 15.975 1.00 97.62 274 VAL A CA 1
ATOM 2167 C C . VAL A 1 274 ? -19.171 4.994 15.620 1.00 97.62 274 VAL A C 1
ATOM 2169 O O . VAL A 1 274 ? -19.888 5.499 16.484 1.00 97.62 274 VAL A O 1
ATOM 2172 N N . LYS A 1 275 ? -19.179 5.410 14.352 1.00 97.69 275 LYS A N 1
ATOM 2173 C CA . LYS A 1 275 ? -19.989 6.544 13.880 1.00 97.69 275 LYS A CA 1
ATOM 2174 C C . LYS A 1 275 ? -20.507 6.323 12.468 1.00 97.69 275 LYS A C 1
ATOM 2176 O O . LYS A 1 275 ? -19.944 5.544 11.707 1.00 97.69 275 LYS A O 1
ATOM 2181 N N . LYS A 1 276 ? -21.560 7.057 12.100 1.00 98.25 276 LYS A N 1
ATOM 2182 C CA . LYS A 1 276 ? -21.983 7.230 10.698 1.00 98.25 276 LYS A CA 1
ATOM 2183 C C . LYS A 1 276 ? -21.294 8.410 10.005 1.00 98.25 276 LYS A C 1
ATOM 2185 O O . LYS A 1 276 ? -21.112 8.390 8.796 1.00 98.25 276 LYS A O 1
ATOM 2190 N N . SER A 1 277 ? -20.915 9.431 10.769 1.00 98.06 277 SER A N 1
ATOM 2191 C CA . SER A 1 277 ? -20.174 10.601 10.295 1.00 98.06 277 SER A CA 1
ATOM 2192 C C . SER A 1 277 ? -18.685 10.495 10.644 1.00 98.06 277 SER A C 1
ATOM 2194 O O . SER A 1 277 ? -18.346 9.771 11.585 1.00 98.06 277 SER A O 1
ATOM 2196 N N . PRO A 1 278 ? -17.800 11.217 9.930 1.00 98.25 278 PRO A N 1
ATOM 2197 C CA . PRO A 1 278 ? -16.374 11.225 10.236 1.00 98.25 278 PRO A CA 1
ATOM 2198 C C . PRO A 1 278 ? -16.068 11.595 11.696 1.00 98.25 278 PRO A C 1
ATOM 2200 O O . PRO A 1 278 ? -16.802 12.351 12.348 1.00 98.25 278 PRO A O 1
ATOM 2203 N N . PHE A 1 279 ? -14.954 11.071 12.206 1.00 98.25 279 PHE A N 1
ATOM 2204 C CA . PHE A 1 279 ? -14.339 11.579 13.430 1.00 98.25 279 PHE A CA 1
ATOM 2205 C C . PHE A 1 279 ? -13.687 12.939 13.170 1.00 98.25 279 PHE A C 1
ATOM 2207 O O . PHE A 1 279 ? -13.328 13.263 12.037 1.00 98.25 279 PHE A O 1
ATOM 2214 N N . LYS A 1 280 ? -13.562 13.744 14.225 1.00 97.62 280 LYS A N 1
ATOM 2215 C CA . LYS A 1 280 ? -12.880 15.035 14.167 1.00 97.62 280 LYS A CA 1
ATOM 2216 C C . LYS A 1 280 ? -11.368 14.801 14.254 1.00 97.62 280 LYS A C 1
ATOM 2218 O O . LYS A 1 280 ? -10.922 14.144 15.191 1.00 97.62 280 LYS A O 1
ATOM 2223 N N . LEU A 1 281 ? -10.626 15.318 13.275 1.00 94.81 281 LEU A N 1
ATOM 2224 C CA . LEU A 1 281 ? -9.159 15.322 13.204 1.00 94.81 281 LEU A CA 1
ATOM 2225 C C . LEU A 1 281 ? -8.613 16.744 13.366 1.00 94.81 281 LEU A C 1
ATOM 2227 O O . LEU A 1 281 ? -9.412 17.700 13.220 1.00 94.81 281 LEU A O 1
#

Foldseek 3Di:
DDDDDDDDPALVSLVPDPDDPDDDPVQAFDKDKDKDADQAFAKWWKFQLQAAWWWKDKLRRTQDIDHNQAQWGTTIDGSVSDDHTMIMMMIGGHGHGNDPDIDTHPDTRHGHGDQPPHDPALDDPPDDFDCPVFDFLDKFWDDDDFDKDKWFSQFWDWFFKKKKKFAAAPVRFQKAKFQAKFFAAPVRDGDDQPQKDWNDWPAFDPPVDNQHCCSRHPPDLQHMTMGHDPPDRHGDTIMIMMGSNDTGTTGIMMTGGHNDPPDPNHGTIITMTGHRDDTGD

Secondary structure (DSSP, 8-state):
----------HHHHHSS---S---TT--SEEEEEEEEESS---EEEE-TTS-EEEEEETTEEEEEEETT-S--EEEE-GGG--SEEEEEEEEESS--SSS---EESS---S----TT--SSSS-TT---B-TTPPPSEEEEPPSSSS-EEEEEEEEEEEEEEEEEE--BSS--S--EESEEEEE-TTSPBPP-TT-EEEEES--B-SSS-B-GGGG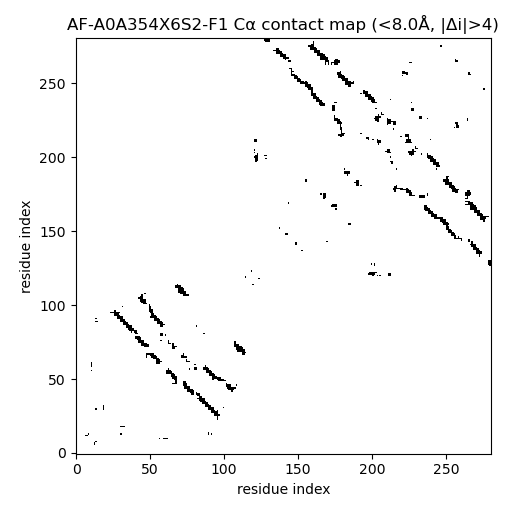GSS-TT--EE---SS--PPSPEEEEEEEEEEEEEEEEEEE--SSTT-S-BB-EEEEEEESSPPB-

Mean predicted aligned error: 4.5 Å

Radius of gyration: 24.84 Å; Cα contacts (8 Å, |Δi|>4): 676; chains: 1; bounding box: 58×35×67 Å